Protein 8HN2 (pdb70)

Solvent-accessible surface area: 11926 Å² total

Sequence (218 aa):
KKIKIVNELAVGPASDVPNGTGKIYQFNDDKVIVVNHGGSLTAVSAICTHLGCLVHWDEAADIACPCHGAKYTQDGKIISGPQPLPLKQYKVKIEDGKIVVSIAKLAAAKKIKIVNELAVGPASDVPNGTGKIYQFNDDKVIVVNHGGSLTAVSAICTHLGCLVHWDEAADIACPCHGAKYTQDGKIISGPQPLPLKQYKVKIEDGKIVVSIAKLAAA

Structure (mmCIF, N/CA/C/O backbone):
data_8HN2
#
_entry.id   8HN2
#
_cell.length_a   130.640
_cell.length_b   58.695
_cell.length_c   49.680
_cell.angle_alpha   90.00
_cell.angle_beta   112.04
_cell.angle_gamma   90.00
#
_symmetry.space_group_name_H-M   'C 1 2 1'
#
loop_
_entity.id
_entity.type
_entity.pdbx_description
1 polymer 'Cytochrome b6-f complex iron-sulfur subunit'
2 non-polymer 'FE2/S2 (INORGANIC) CLUSTER'
3 water water
#
loop_
_atom_site.group_PDB
_atom_site.id
_atom_site.type_symbol
_atom_site.label_atom_id
_atom_site.label_alt_id
_atom_site.label_comp_id
_atom_site.label_asym_id
_atom_site.label_entity_id
_atom_site.label_seq_id
_atom_site.pdbx_PDB_ins_code
_atom_site.Cartn_x
_atom_site.Cartn_y
_atom_site.Cartn_z
_atom_site.occupancy
_atom_site.B_iso_or_equiv
_atom_site.auth_seq_id
_atom_site.auth_comp_id
_atom_site.auth_asym_id
_atom_site.auth_atom_id
_atom_site.pdbx_PDB_model_num
ATOM 1 N N . LYS A 1 1 ? 45.005 1.236 39.706 1.00 69.03 77 LYS A N 1
ATOM 2 C CA . LYS A 1 1 ? 45.706 1.660 38.503 1.00 60.75 77 LYS A CA 1
ATOM 3 C C . LYS A 1 1 ? 45.311 3.073 38.080 1.00 61.85 77 LYS A C 1
ATOM 4 O O . LYS A 1 1 ? 45.710 3.544 37.017 1.00 66.30 77 LYS A O 1
ATOM 10 N N . LYS A 1 2 ? 44.518 3.747 38.912 1.00 62.80 78 LYS A N 1
ATOM 11 C CA . LYS A 1 2 ? 44.323 5.185 38.788 1.00 64.11 78 LYS A CA 1
ATOM 12 C C . LYS A 1 2 ? 44.137 5.818 40.156 1.00 63.01 78 LYS A C 1
ATOM 13 O O . LYS A 1 2 ? 43.546 5.223 41.064 1.00 64.60 78 LYS A O 1
ATOM 19 N N . ILE A 1 3 ? 44.667 7.027 40.279 1.00 67.52 79 ILE A N 1
ATOM 20 C CA . ILE A 1 3 ? 44.443 7.920 41.405 1.00 67.08 79 ILE A CA 1
ATOM 21 C C . ILE A 1 3 ? 43.537 9.041 40.964 1.00 64.44 79 ILE A C 1
ATOM 22 O O . ILE A 1 3 ? 43.745 9.649 39.908 1.00 62.53 79 ILE A O 1
ATOM 27 N N . LYS A 1 4 ? 42.542 9.330 41.772 1.00 67.19 80 LYS A N 1
ATOM 28 C CA . LYS A 1 4 ? 41.823 10.554 41.512 1.00 69.22 80 LYS A CA 1
ATOM 29 C C . LYS A 1 4 ? 41.484 11.169 42.849 1.00 64.36 80 LYS A C 1
ATOM 30 O O . LYS A 1 4 ? 41.312 10.477 43.858 1.00 66.65 80 LYS A O 1
ATOM 36 N N . ILE A 1 5 ? 41.470 12.491 42.839 1.00 67.17 81 ILE A N 1
ATOM 37 C CA . ILE A 1 5 ? 41.194 13.326 43.994 1.00 68.86 81 ILE A CA 1
ATOM 38 C C . ILE A 1 5 ? 39.865 14.021 43.742 1.00 66.25 81 ILE A C 1
ATOM 39 O O . ILE A 1 5 ? 39.701 14.692 42.714 1.00 70.17 81 ILE A O 1
ATOM 44 N N . VAL A 1 6 ? 38.921 13.872 44.671 1.00 67.65 82 VAL A N 1
ATOM 45 C CA . VAL A 1 6 ? 37.573 14.403 44.510 1.00 63.48 82 VAL A CA 1
ATOM 46 C C . VAL A 1 6 ? 37.363 15.469 45.576 1.00 60.58 82 VAL A C 1
ATOM 47 O O . VAL A 1 6 ? 37.633 15.230 46.757 1.00 67.79 82 VAL A O 1
ATOM 51 N N . ASN A 1 7 ? 36.965 16.665 45.154 1.00 58.44 83 ASN A N 1
ATOM 52 C CA . ASN A 1 7 ? 36.368 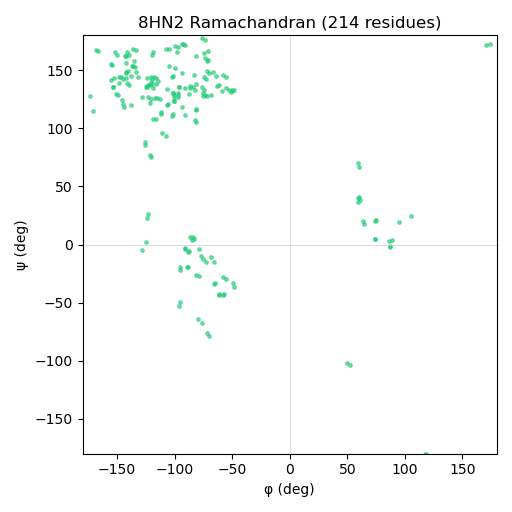17.634 46.062 1.00 62.21 83 ASN A CA 1
ATOM 53 C C . ASN A 1 7 ? 34.870 17.379 46.162 1.00 63.17 83 ASN A C 1
ATOM 54 O O . ASN A 1 7 ? 34.204 17.162 45.149 1.00 58.76 83 ASN A O 1
ATOM 59 N N . GLU A 1 8 ? 34.336 17.434 47.380 1.00 64.22 84 GLU A N 1
ATOM 60 C CA . GLU A 1 8 ? 32.928 17.132 47.612 1.00 62.88 84 GLU A CA 1
ATOM 61 C C . GLU A 1 8 ? 32.371 18.118 48.627 1.00 63.41 84 GLU A C 1
ATOM 62 O O . GLU A 1 8 ? 33.027 18.402 49.627 1.00 62.92 84 GLU A O 1
ATOM 68 N N . LEU A 1 9 ? 31.157 18.626 48.381 1.00 60.77 85 LEU A N 1
ATOM 69 C CA . LEU A 1 9 ? 30.550 19.628 49.254 1.00 55.48 85 LEU A CA 1
ATOM 70 C C . LEU A 1 9 ? 29.035 19.509 49.227 1.00 58.56 85 LEU A C 1
ATOM 71 O O . LEU A 1 9 ? 28.426 19.473 48.149 1.00 54.12 85 LEU A O 1
ATOM 76 N N . ALA A 1 10 ? 28.436 19.441 50.415 1.00 56.79 86 ALA A N 1
ATOM 77 C CA . ALA A 1 10 ? 26.994 19.598 50.564 1.00 54.10 86 ALA A CA 1
ATOM 78 C C . ALA A 1 10 ? 26.696 21.089 50.588 1.00 53.27 86 ALA A C 1
ATOM 79 O O . ALA A 1 10 ? 27.024 21.780 51.557 1.00 57.87 86 ALA A O 1
ATOM 81 N N . VAL A 1 11 ? 26.126 21.613 49.510 1.00 55.58 87 VAL A N 1
ATOM 82 C CA . VAL A 1 11 ? 26.040 23.064 49.401 1.00 52.64 87 VAL A CA 1
ATOM 83 C C . VAL A 1 11 ? 24.769 23.646 50.022 1.00 51.05 87 VAL A C 1
ATOM 84 O O . VAL A 1 11 ? 24.735 24.849 50.302 1.00 47.17 87 VAL A O 1
ATOM 88 N N . GLY A 1 12 ? 23.720 22.836 50.226 1.00 49.31 88 GLY A N 1
ATOM 89 C CA . GLY A 1 12 ? 22.462 23.327 50.751 1.00 50.75 88 GLY A CA 1
ATOM 90 C C . GLY A 1 12 ? 21.348 22.288 50.679 1.00 50.81 88 GLY A C 1
ATOM 91 O O . GLY A 1 12 ? 21.487 21.249 50.034 1.00 47.07 88 GLY A O 1
ATOM 92 N N . PRO A 1 13 ? 20.195 22.574 51.280 1.00 50.91 89 PRO A N 1
ATOM 93 C CA . PRO A 1 13 ? 19.086 21.607 51.212 1.00 49.30 89 PRO A CA 1
ATOM 94 C C . PRO A 1 13 ? 18.589 21.396 49.780 1.00 47.78 89 PRO A C 1
ATOM 95 O O . PRO A 1 13 ? 18.558 22.320 48.965 1.00 45.23 89 PRO A O 1
ATOM 99 N N . ALA A 1 14 ? 18.190 20.154 49.490 1.00 42.41 90 ALA A N 1
ATOM 100 C CA . ALA A 1 14 ? 17.614 19.813 48.192 1.00 45.07 90 ALA A CA 1
ATOM 101 C C . ALA A 1 14 ? 16.419 20.694 47.851 1.00 49.58 90 ALA A C 1
ATOM 102 O O . ALA A 1 14 ? 16.161 20.963 46.669 1.00 42.62 90 ALA A O 1
ATOM 104 N N . SER A 1 15 ? 15.697 21.161 48.872 1.00 48.37 91 SER A N 1
ATOM 105 C CA . SER A 1 15 ? 14.564 22.062 48.730 1.00 48.75 91 SER A CA 1
ATOM 106 C C . SER A 1 15 ? 14.969 23.451 48.249 1.00 50.36 91 SER A C 1
ATOM 107 O O . SER A 1 15 ? 14.080 24.264 47.960 1.00 48.57 91 SER A O 1
ATOM 110 N N . ASP A 1 16 ? 16.268 23.765 48.229 1.00 45.46 92 ASP A N 1
ATOM 111 C CA . ASP A 1 16 ? 16.739 25.035 47.665 1.00 45.95 92 ASP A CA 1
ATOM 112 C C . ASP A 1 16 ? 16.497 25.125 46.156 1.00 44.82 92 ASP A C 1
ATOM 113 O O . ASP A 1 16 ? 16.311 26.215 45.617 1.00 47.17 92 ASP A O 1
ATOM 118 N N . VAL A 1 17 ? 16.593 24.013 45.441 1.00 42.59 93 VAL A N 1
ATOM 119 C CA . VAL A 1 17 ? 16.519 24.045 43.988 1.00 39.72 93 VAL A CA 1
ATOM 120 C C . VAL A 1 17 ? 15.353 23.166 43.545 1.00 43.31 93 VAL A C 1
ATOM 121 O O . VAL A 1 17 ? 15.558 22.009 43.142 1.00 35.85 93 VAL A O 1
ATOM 125 N N . PRO A 1 18 ? 14.123 23.644 43.664 1.00 35.59 94 PRO A N 1
ATOM 126 C CA . PRO A 1 18 ? 12.967 22.885 43.185 1.00 39.70 94 PRO A CA 1
ATOM 127 C C . PRO A 1 18 ? 12.893 22.991 41.663 1.00 38.96 94 PRO A C 1
ATOM 128 O O . PRO A 1 18 ? 13.693 23.677 41.025 1.00 37.93 94 PRO A O 1
ATOM 132 N N . ASN A 1 19 ? 11.914 22.298 41.088 1.00 36.64 95 ASN A N 1
ATOM 133 C CA . ASN A 1 19 ? 11.834 22.176 39.637 1.00 40.78 95 ASN A CA 1
ATOM 134 C C . ASN A 1 19 ? 11.754 23.541 38.967 1.00 37.90 95 ASN A C 1
ATOM 135 O O . ASN A 1 19 ? 11.180 24.491 39.502 1.00 37.21 95 ASN A O 1
ATOM 140 N N . GLY A 1 20 ? 12.361 23.639 37.786 1.00 46.07 96 GLY A N 1
ATOM 141 C CA . GLY A 1 20 ? 12.338 24.878 37.034 1.00 38.91 96 GLY A CA 1
ATOM 142 C C . GLY A 1 20 ? 13.232 25.964 37.574 1.00 43.63 96 GLY A C 1
ATOM 143 O O . GLY A 1 20 ? 13.030 27.137 37.249 1.00 51.45 96 GLY A O 1
ATOM 144 N N . THR A 1 21 ? 14.233 25.634 38.384 1.00 39.93 97 THR A N 1
ATOM 145 C CA . THR A 1 21 ? 15.006 26.726 38.956 1.00 40.53 97 THR A CA 1
ATOM 146 C C . THR A 1 21 ? 16.481 26.380 38.976 1.00 38.84 97 THR A C 1
ATOM 147 O O . THR A 1 21 ? 16.884 25.218 38.914 1.00 39.61 97 THR A O 1
ATOM 151 N N . GLY A 1 22 ? 17.286 27.411 39.138 1.00 40.63 98 GLY A N 1
ATOM 152 C CA . GLY A 1 22 ? 18.717 27.228 39.265 1.00 39.84 98 GLY A CA 1
ATOM 153 C C . GLY A 1 22 ? 19.220 28.187 40.310 1.00 42.34 98 GLY A C 1
ATOM 154 O O . GLY A 1 22 ? 18.630 29.241 40.531 1.00 42.81 98 GLY A O 1
ATOM 155 N N . LYS A 1 23 ? 20.282 27.774 41.005 1.00 31.77 99 LYS A N 1
ATOM 156 C CA . LYS A 1 23 ? 20.837 28.544 42.112 1.00 41.71 99 LYS A CA 1
ATOM 157 C C . LYS A 1 23 ? 22.355 28.445 42.113 1.00 37.25 99 LYS A C 1
ATOM 158 O O . LYS A 1 23 ? 22.910 27.373 41.854 1.00 34.89 99 LYS A O 1
ATOM 164 N N . ILE A 1 24 ? 23.013 29.545 42.459 1.00 43.46 100 ILE A N 1
ATOM 165 C CA . ILE A 1 24 ? 24.473 29.652 42.472 1.00 39.20 100 ILE A CA 1
ATOM 166 C C . ILE A 1 24 ? 24.993 29.399 43.875 1.00 39.66 100 ILE A C 1
ATOM 167 O O . ILE A 1 24 ? 24.425 29.889 44.862 1.00 39.33 100 ILE A O 1
ATOM 172 N N . TYR A 1 25 ? 26.060 28.600 43.966 1.00 43.52 101 TYR A N 1
ATOM 173 C CA . TYR A 1 25 ? 26.741 28.256 45.215 1.00 40.64 101 TYR A CA 1
ATOM 174 C C . TYR A 1 25 ? 28.243 28.399 45.051 1.00 47.72 101 TYR A C 1
ATOM 175 O O . TYR A 1 25 ? 28.790 28.152 43.967 1.00 45.40 101 TYR A O 1
ATOM 184 N N . GLN A 1 26 ? 28.911 28.763 46.145 1.00 46.71 102 GLN A N 1
ATOM 185 C CA . GLN A 1 26 ? 30.372 28.769 46.196 1.00 55.43 102 GLN A CA 1
ATOM 186 C C . GLN A 1 26 ? 30.905 27.349 46.311 1.00 50.70 102 GLN A C 1
ATOM 187 O O . GLN A 1 26 ? 30.438 26.580 47.153 1.00 46.66 102 GLN A O 1
ATOM 193 N N . PHE A 1 27 ? 31.870 26.989 45.458 1.00 55.89 103 PHE A N 1
ATOM 194 C CA . PHE A 1 27 ? 32.544 25.680 45.516 1.00 60.78 103 PHE A CA 1
ATOM 195 C C . PHE A 1 27 ? 34.046 25.941 45.591 1.00 66.97 103 PHE A C 1
ATOM 196 O O . PHE A 1 27 ? 34.723 25.985 44.554 1.00 65.07 103 PHE A O 1
ATOM 204 N N . ASN A 1 28 ? 34.549 26.105 46.820 1.00 67.37 104 ASN A N 1
ATOM 205 C CA . ASN A 1 28 ? 35.911 26.559 47.069 1.00 69.60 104 ASN A CA 1
ATOM 206 C C . ASN A 1 28 ? 36.157 27.843 46.299 1.00 69.39 104 ASN A C 1
ATOM 207 O O . ASN A 1 28 ? 35.654 28.903 46.679 1.00 70.98 104 ASN A O 1
ATOM 212 N N . ASP A 1 29 ? 36.890 27.735 45.188 1.00 75.18 105 ASP A N 1
ATOM 213 C CA . ASP A 1 29 ? 37.296 28.880 44.380 1.00 73.85 105 ASP A CA 1
ATOM 214 C C . ASP A 1 29 ? 36.368 29.149 43.201 1.00 73.34 105 ASP A C 1
ATOM 215 O O . ASP A 1 29 ? 36.380 30.265 42.663 1.00 72.34 105 ASP A O 1
ATOM 220 N N . ASP A 1 30 ? 35.578 28.168 42.783 1.00 61.16 106 ASP A N 1
ATOM 221 C CA . ASP A 1 30 ? 34.653 28.386 41.687 1.00 61.39 106 ASP A CA 1
ATOM 222 C C . ASP A 1 30 ? 33.295 28.812 42.235 1.00 61.38 106 ASP A C 1
ATOM 223 O O . ASP A 1 30 ? 33.034 28.794 43.445 1.00 61.00 106 ASP A O 1
ATOM 228 N N . LYS A 1 31 ? 32.415 29.186 41.327 1.00 57.89 107 LYS A N 1
ATOM 229 C CA . LYS A 1 31 ? 30.996 29.240 41.629 1.00 52.90 107 LYS A CA 1
ATOM 230 C C . LYS A 1 31 ? 30.281 28.267 40.698 1.00 53.13 107 LYS A C 1
ATOM 231 O O . LYS A 1 31 ? 30.557 28.228 39.493 1.00 50.13 107 LYS A O 1
ATOM 237 N N . VAL A 1 32 ? 29.364 27.483 41.260 1.00 43.89 108 VAL A N 1
ATOM 238 C CA . VAL A 1 32 ? 28.640 26.468 40.514 1.00 44.32 108 VAL A CA 1
ATOM 239 C C . VAL A 1 32 ? 27.184 26.886 40.487 1.00 45.96 108 VAL A C 1
ATOM 240 O O . VAL A 1 32 ? 26.660 27.391 41.482 1.00 45.80 108 VAL A O 1
ATOM 244 N N . ILE A 1 33 ? 26.529 26.688 39.353 1.00 41.14 109 ILE A N 1
ATOM 245 C CA . ILE A 1 33 ? 25.086 26.834 39.263 1.00 36.09 109 ILE A CA 1
ATOM 246 C C . ILE A 1 33 ? 24.490 25.429 39.170 1.00 37.06 109 ILE A C 1
ATOM 247 O O . ILE A 1 33 ? 24.860 24.630 38.294 1.00 36.98 109 ILE A O 1
ATOM 252 N N . VAL A 1 34 ? 23.622 25.107 40.134 1.00 35.17 110 VAL A N 1
ATOM 253 C CA . VAL A 1 34 ? 22.877 23.858 40.183 1.00 33.12 110 VAL A CA 1
ATOM 254 C C . VAL A 1 34 ? 21.498 24.122 39.588 1.00 36.57 110 VAL A C 1
ATOM 255 O O . VAL A 1 34 ? 20.818 25.060 40.007 1.00 40.30 110 VAL A O 1
ATOM 259 N N . VAL A 1 35 ? 21.070 23.300 38.626 1.00 38.17 111 VAL A N 1
ATOM 260 C CA . VAL A 1 35 ? 19.789 23.496 37.949 1.00 36.27 111 VAL A CA 1
ATOM 261 C C . VAL A 1 35 ? 18.929 22.249 38.083 1.00 37.99 111 VAL A C 1
ATOM 262 O O . VAL A 1 35 ? 19.418 21.118 37.961 1.00 41.67 111 VAL A O 1
ATOM 266 N N . ASN A 1 36 ? 17.642 22.464 38.351 1.00 33.01 112 ASN A N 1
ATOM 267 C CA . ASN A 1 36 ? 16.653 21.396 38.455 1.00 38.26 112 ASN A CA 1
ATOM 268 C C . ASN A 1 36 ? 15.626 21.673 37.358 1.00 36.35 112 ASN A C 1
ATOM 269 O O . ASN A 1 36 ? 14.890 22.686 37.408 1.00 42.06 112 ASN A O 1
ATOM 274 N N . HIS A 1 37 ? 15.664 20.845 36.316 1.00 38.30 113 HIS A N 1
ATOM 275 C CA . HIS A 1 37 ? 14.787 21.049 35.170 1.00 48.13 113 HIS A CA 1
ATOM 276 C C . HIS A 1 37 ? 14.516 19.731 34.454 1.00 44.86 113 HIS A C 1
ATOM 277 O O . HIS A 1 37 ? 15.423 18.933 34.232 1.00 44.62 113 HIS A O 1
ATOM 284 N N . GLY A 1 38 ? 13.259 19.511 34.097 1.00 50.40 114 GLY A N 1
ATOM 285 C CA . GLY A 1 38 ? 12.923 18.328 33.320 1.00 54.36 114 GLY A CA 1
ATOM 286 C C . GLY A 1 38 ? 13.296 17.034 34.010 1.00 53.85 114 GLY A C 1
ATOM 287 O O . GLY A 1 38 ? 13.711 16.075 33.350 1.00 53.16 114 GLY A O 1
ATOM 288 N N . GLY A 1 39 ? 13.148 16.980 35.328 1.00 47.82 115 GLY A N 1
ATOM 289 C CA . GLY A 1 39 ? 13.561 15.797 36.051 1.00 45.49 115 GLY A CA 1
ATOM 290 C C . GLY A 1 39 ? 15.055 15.622 36.213 1.00 53.40 115 GLY A C 1
ATOM 291 O O . GLY A 1 39 ? 15.483 14.603 36.749 1.00 52.58 115 GLY A O 1
ATOM 292 N N . SER A 1 40 ? 15.874 16.581 35.783 1.00 48.85 116 SER A N 1
ATOM 293 C CA . SER A 1 40 ? 17.323 16.419 35.786 1.00 51.55 116 SER A CA 1
ATOM 294 C C . SER A 1 40 ? 17.968 17.505 36.653 1.00 49.20 116 SER A C 1
ATOM 295 O O . SER A 1 40 ? 17.714 18.702 36.457 1.00 44.82 116 SER A O 1
ATOM 298 N N . LEU A 1 41 ? 18.769 17.073 37.632 1.00 44.71 117 LEU A N 1
ATOM 299 C CA . LEU A 1 41 ? 19.546 17.952 38.502 1.00 50.89 117 LEU A CA 1
ATOM 300 C C . LEU A 1 41 ? 20.992 17.928 38.028 1.00 44.04 117 LEU A C 1
ATOM 301 O O . LEU A 1 41 ? 21.680 16.920 38.172 1.00 50.38 117 LEU A O 1
ATOM 306 N N . THR A 1 42 ? 21.452 19.040 37.472 1.00 44.85 118 THR A N 1
ATOM 307 C CA . THR A 1 42 ? 22.807 19.175 36.950 1.00 44.12 118 THR A CA 1
ATOM 308 C C . THR A 1 42 ? 23.547 20.272 37.703 1.00 43.07 118 THR A C 1
ATOM 309 O O . THR A 1 42 ? 22.931 21.089 38.403 1.00 41.96 118 THR A O 1
ATOM 313 N N . ALA A 1 43 ? 24.877 20.293 37.536 1.00 39.30 119 ALA A N 1
ATOM 314 C CA . ALA A 1 43 ? 25.732 21.304 38.170 1.00 36.46 119 ALA A CA 1
ATOM 315 C C . ALA A 1 43 ? 26.890 21.661 37.251 1.00 39.34 119 ALA A C 1
ATOM 316 O O . ALA A 1 43 ? 27.679 20.784 36.895 1.00 37.94 119 ALA A O 1
ATOM 318 N N . VAL A 1 44 ? 27.014 22.941 36.878 1.00 36.76 120 VAL A N 1
ATOM 319 C CA . VAL A 1 44 ? 28.150 23.385 36.067 1.00 38.08 120 VAL A CA 1
ATOM 320 C C . VAL A 1 44 ? 28.729 24.661 36.667 1.00 44.51 120 VAL A C 1
ATOM 321 O O . VAL A 1 44 ? 28.126 25.302 37.524 1.00 44.92 120 VAL A O 1
ATOM 325 N N . SER A 1 45 ? 29.919 25.037 36.207 1.00 45.61 121 SER A N 1
ATOM 326 C CA . SER A 1 45 ? 30.494 26.299 36.656 1.00 42.04 121 SER A CA 1
ATOM 327 C C . SER A 1 45 ? 29.606 27.454 36.205 1.00 45.13 121 SER A C 1
ATOM 328 O O . SER A 1 45 ? 29.157 27.483 35.058 1.00 41.78 121 SER A O 1
ATOM 331 N N . ALA A 1 46 ? 29.360 28.416 37.103 1.00 44.93 122 ALA A N 1
ATOM 332 C CA . ALA A 1 46 ? 28.508 29.568 36.801 1.00 50.00 122 ALA A CA 1
ATOM 333 C C . ALA A 1 46 ? 29.279 30.727 36.191 1.00 50.81 122 ALA A C 1
ATOM 334 O O . ALA A 1 46 ? 28.664 31.729 35.791 1.00 50.99 122 ALA A O 1
ATOM 336 N N . ILE A 1 47 ? 30.601 30.631 36.124 1.00 51.01 123 ILE A N 1
ATOM 337 C CA . ILE A 1 47 ? 31.423 31.699 35.578 1.00 47.94 123 ILE A CA 1
ATOM 338 C C . ILE A 1 47 ? 31.680 31.459 34.094 1.00 51.74 123 ILE A C 1
ATOM 339 O O . ILE A 1 47 ? 32.300 30.458 33.691 1.00 53.54 123 ILE A O 1
ATOM 344 N N . CYS A 1 48 ? 31.211 32.394 33.282 1.00 54.91 124 CYS A N 1
ATOM 345 C CA . CYS A 1 48 ? 31.460 32.371 31.853 1.00 61.73 124 CYS A CA 1
ATOM 346 C C . CYS A 1 48 ? 32.943 32.182 31.522 1.00 69.25 124 CYS A C 1
ATOM 347 O O . CYS A 1 48 ? 33.814 32.858 32.085 1.00 66.73 124 CYS A O 1
ATOM 350 N N . THR A 1 49 ? 33.232 31.269 30.587 1.00 65.02 125 THR A N 1
ATOM 351 C CA . THR A 1 49 ? 34.620 31.044 30.186 1.00 72.84 125 THR A CA 1
ATOM 352 C C . THR A 1 49 ? 35.146 32.103 29.217 1.00 76.47 125 THR A C 1
ATOM 353 O O . THR A 1 49 ? 36.337 32.064 28.877 1.00 81.58 125 THR A O 1
ATOM 357 N N . HIS A 1 50 ? 34.281 33.021 28.802 1.00 73.84 126 HIS A N 1
ATOM 358 C CA . HIS A 1 50 ? 34.731 34.145 27.946 1.00 73.09 126 HIS A CA 1
ATOM 359 C C . HIS A 1 50 ? 35.564 35.094 28.804 1.00 77.31 126 HIS A C 1
ATOM 360 O O . HIS A 1 50 ? 36.799 35.053 28.718 1.00 80.93 126 HIS A O 1
ATOM 367 N N . LEU A 1 51 ? 34.902 35.893 29.642 1.00 79.73 127 LEU A N 1
ATOM 368 C CA . LEU A 1 51 ? 35.612 36.868 30.464 1.00 76.19 127 LEU A CA 1
ATOM 369 C C . LEU A 1 51 ? 35.290 36.812 31.961 1.00 73.49 127 LEU A C 1
ATOM 370 O O . LEU A 1 51 ? 35.957 37.512 32.733 1.00 76.85 127 LEU A O 1
ATOM 375 N N . GLY A 1 52 ? 34.343 35.981 32.404 1.00 67.37 128 GLY A N 1
ATOM 376 C CA . GLY A 1 52 ? 34.187 35.705 33.827 1.00 60.35 128 GLY A CA 1
ATOM 377 C C . GLY A 1 52 ? 33.039 36.301 34.640 1.00 70.15 128 GLY A C 1
ATOM 378 O O . GLY A 1 52 ? 33.185 36.464 35.856 1.00 71.84 128 GLY A O 1
ATOM 379 N N . CYS A 1 53 ? 31.914 36.656 34.011 1.00 71.98 129 CYS A N 1
ATOM 380 C CA . CYS A 1 53 ? 30.681 37.031 34.710 1.00 58.89 129 CYS A CA 1
ATOM 381 C C . CYS A 1 53 ? 29.865 35.801 35.157 1.00 58.69 129 CYS A C 1
ATOM 382 O O . CYS A 1 53 ? 30.058 34.680 34.679 1.00 54.57 129 CYS A O 1
ATOM 385 N N . LEU A 1 54 ? 28.951 36.033 36.106 1.00 52.86 130 LEU A N 1
ATOM 386 C CA . LEU A 1 54 ? 28.012 35.020 36.601 1.00 57.91 130 LEU A CA 1
ATOM 387 C C . LEU A 1 54 ? 26.779 34.831 35.715 1.00 56.04 130 LEU A C 1
ATOM 388 O O . LEU A 1 54 ? 26.208 35.799 35.213 1.00 51.76 130 LEU A O 1
ATOM 393 N N . VAL A 1 55 ? 26.385 33.572 35.520 1.00 49.76 131 VAL A N 1
ATOM 394 C CA . VAL A 1 55 ? 25.234 33.213 34.687 1.00 50.09 131 VAL A CA 1
ATOM 395 C C . VAL A 1 55 ? 24.029 32.936 35.573 1.00 46.09 131 VAL A C 1
ATOM 396 O O . VAL A 1 55 ? 24.138 32.799 36.785 1.00 49.78 131 VAL A O 1
ATOM 400 N N . HIS A 1 56 ? 22.863 32.791 34.953 1.00 41.84 132 HIS A N 1
ATOM 401 C CA . HIS A 1 56 ? 21.646 32.458 35.676 1.00 48.58 132 HIS A CA 1
ATOM 402 C C . HIS A 1 56 ? 20.815 31.508 34.826 1.00 46.53 132 HIS A C 1
ATOM 403 O O . HIS A 1 56 ? 21.035 31.370 33.616 1.00 41.92 132 HIS A O 1
ATOM 410 N N . TRP A 1 57 ? 19.876 30.822 35.460 1.00 41.51 133 TRP A N 1
ATOM 411 C CA . TRP A 1 57 ? 19.030 29.882 34.725 1.00 44.09 133 TRP A CA 1
ATOM 412 C C . TRP A 1 57 ? 17.815 30.600 34.150 1.00 46.88 133 TRP A C 1
ATOM 413 O O . TRP A 1 57 ? 17.077 31.266 34.885 1.00 44.16 133 TRP A O 1
ATOM 424 N N . ASP A 1 58 ? 17.561 30.416 32.855 1.00 44.11 134 ASP A N 1
ATOM 425 C CA . ASP A 1 58 ? 16.353 30.987 32.234 1.00 45.89 134 ASP A CA 1
ATOM 426 C C . ASP A 1 58 ? 15.375 29.845 31.956 1.00 47.07 134 ASP A C 1
ATOM 427 O O . ASP A 1 58 ? 15.408 29.220 30.896 1.00 50.01 134 ASP A O 1
ATOM 432 N N . GLU A 1 59 ? 14.473 29.609 32.904 1.00 44.22 135 GLU A N 1
ATOM 433 C CA . GLU A 1 59 ? 13.570 28.471 32.807 1.00 47.75 135 GLU A CA 1
ATOM 434 C C . GLU A 1 59 ? 12.673 28.560 31.568 1.00 51.84 135 GLU A C 1
ATOM 435 O O . GLU A 1 59 ? 12.482 27.562 30.861 1.00 51.63 135 GLU A O 1
ATOM 441 N N . ALA A 1 60 ? 12.136 29.753 31.277 1.00 57.56 136 ALA A N 1
ATOM 442 C CA . ALA A 1 60 ? 11.221 29.919 30.141 1.00 58.45 136 ALA A CA 1
ATOM 443 C C . ALA A 1 60 ? 11.865 29.492 28.828 1.00 59.80 136 ALA A C 1
ATOM 444 O O . ALA A 1 60 ? 11.230 28.824 27.999 1.00 59.75 136 ALA A O 1
ATOM 446 N N . ALA A 1 61 ? 13.118 29.883 28.615 1.00 52.20 137 ALA A N 1
ATOM 447 C CA . ALA A 1 61 ? 13.836 29.571 27.388 1.00 54.93 137 ALA A CA 1
ATOM 448 C C . ALA A 1 61 ? 14.610 28.263 27.475 1.00 56.53 137 ALA A C 1
ATOM 449 O O . ALA A 1 61 ? 15.217 27.858 26.483 1.00 57.19 137 ALA A O 1
ATOM 451 N N . ASP A 1 62 ? 14.604 27.607 28.639 1.00 52.38 138 ASP A N 1
ATOM 452 C CA . ASP A 1 62 ? 15.304 26.340 28.869 1.00 49.90 138 ASP A CA 1
ATOM 453 C C . ASP A 1 62 ? 16.807 26.472 28.618 1.00 44.68 138 ASP A C 1
ATOM 454 O O . ASP A 1 62 ? 17.424 25.606 27.998 1.00 43.29 138 ASP A O 1
ATOM 467 N N . ILE A 1 64 ? 20.770 28.320 30.222 1.00 33.92 140 ILE A N 1
ATOM 468 C CA . ILE A 1 64 ? 21.654 29.176 31.004 1.00 33.40 140 ILE A CA 1
ATOM 469 C C . ILE A 1 64 ? 22.058 30.379 30.171 1.00 43.02 140 ILE A C 1
ATOM 470 O O . ILE A 1 64 ? 22.530 30.220 29.039 1.00 41.29 140 ILE A O 1
ATOM 475 N N . ALA A 1 65 ? 21.922 31.592 30.737 1.00 43.29 141 ALA A N 1
ATOM 476 C CA . ALA A 1 65 ? 22.237 32.816 30.004 1.00 48.60 141 ALA A CA 1
ATOM 477 C C . ALA A 1 65 ? 23.249 33.653 30.782 1.00 44.78 141 ALA A C 1
ATOM 478 O O . ALA A 1 65 ? 23.109 33.842 31.995 1.00 43.26 141 ALA A O 1
ATOM 480 N N . CYS A 1 66 ? 24.259 34.177 30.069 1.00 49.50 142 CYS A N 1
ATOM 481 C CA . CYS A 1 66 ? 25.268 35.061 30.656 1.00 53.15 142 CYS A CA 1
ATOM 482 C C . CYS A 1 66 ? 24.946 36.511 30.324 1.00 55.17 142 CYS A C 1
ATOM 483 O O . CYS A 1 66 ? 24.863 36.867 29.136 1.00 53.03 142 CYS A O 1
ATOM 486 N N . PRO A 1 67 ? 24.803 37.379 31.330 1.00 53.80 143 PRO A N 1
ATOM 487 C CA . PRO A 1 67 ? 24.320 38.748 31.092 1.00 56.46 143 PRO A CA 1
ATOM 488 C C . PRO A 1 67 ? 25.338 39.694 30.465 1.00 60.89 143 PRO A C 1
ATOM 489 O O . PRO A 1 67 ? 24.944 40.790 30.046 1.00 66.47 143 PRO A O 1
ATOM 493 N N . CYS A 1 68 ? 26.621 39.322 30.405 1.00 60.48 144 CYS A N 1
ATOM 494 C CA . CYS A 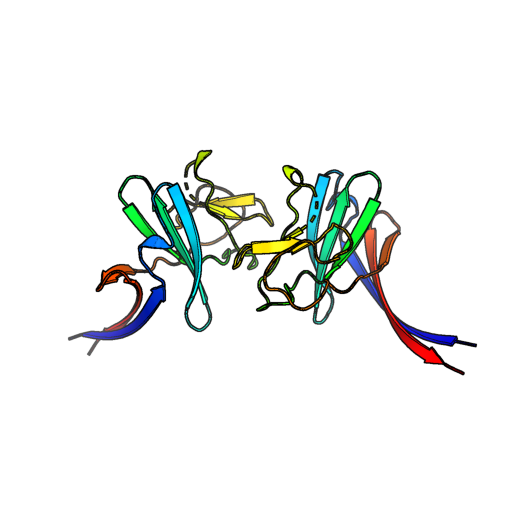1 68 ? 27.680 40.223 29.948 1.00 63.35 144 CYS A CA 1
ATOM 495 C C . CYS A 1 68 ? 27.748 40.340 28.425 1.00 67.22 144 CYS A C 1
ATOM 496 O O . CYS A 1 68 ? 27.606 41.437 27.877 1.00 65.21 144 CYS A O 1
ATOM 499 N N . HIS A 1 69 ? 28.057 39.249 27.718 1.00 65.39 145 HIS A N 1
ATOM 500 C CA . HIS A 1 69 ? 28.170 39.342 26.264 1.00 64.05 145 HIS A CA 1
ATOM 501 C C . HIS A 1 69 ? 27.250 38.362 25.548 1.00 61.06 145 HIS A C 1
ATOM 502 O O . HIS A 1 69 ? 27.502 38.015 24.395 1.00 62.67 145 HIS A O 1
ATOM 509 N N . GLY A 1 70 ? 26.177 37.917 26.197 1.00 61.79 146 GLY A N 1
ATOM 510 C CA . GLY A 1 70 ? 25.117 37.219 25.502 1.00 56.97 146 GLY A CA 1
ATOM 511 C C . GLY A 1 70 ? 25.315 35.727 25.348 1.00 59.53 146 GLY A C 1
ATOM 512 O O . GLY A 1 70 ? 24.473 35.065 24.717 1.00 55.97 146 GLY A O 1
ATOM 513 N N . ALA A 1 71 ? 26.392 35.180 25.898 1.00 51.09 147 ALA A N 1
ATOM 514 C CA . ALA A 1 71 ? 26.599 33.741 25.908 1.00 53.81 147 ALA A CA 1
ATOM 515 C C . ALA A 1 71 ? 25.346 33.014 26.380 1.00 53.43 147 ALA A C 1
ATOM 516 O O . ALA A 1 71 ? 24.706 33.417 27.361 1.00 49.55 147 ALA A O 1
ATOM 518 N N . LYS A 1 72 ? 24.974 31.978 25.629 1.00 48.36 148 LYS A N 1
ATOM 519 C CA . LYS A 1 72 ? 23.912 31.047 25.975 1.00 48.63 148 LYS A CA 1
ATOM 520 C C . LYS A 1 72 ? 24.493 29.642 26.046 1.00 51.07 14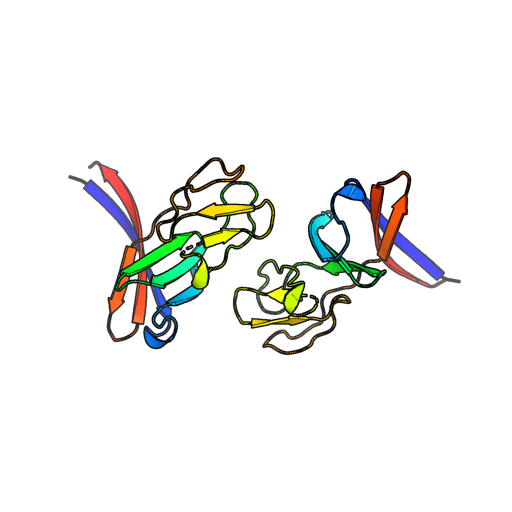8 LYS A C 1
ATOM 521 O O . LYS A 1 72 ? 25.261 29.227 25.161 1.00 44.10 148 LYS A O 1
ATOM 527 N N . TYR A 1 73 ? 24.083 28.899 27.074 1.00 47.28 149 TYR A N 1
ATOM 528 C CA . TYR A 1 73 ? 24.564 27.543 27.306 1.00 44.81 149 TYR A CA 1
ATOM 529 C C . TYR A 1 73 ? 23.410 26.622 27.657 1.00 42.33 149 TYR A C 1
ATOM 530 O O . TYR A 1 73 ? 22.356 27.058 28.124 1.00 39.50 149 TYR A O 1
ATOM 539 N N . THR A 1 74 ? 23.633 25.328 27.449 1.00 42.32 150 THR A N 1
ATOM 540 C CA . THR A 1 74 ? 22.664 24.359 27.927 1.00 44.68 150 THR A CA 1
ATOM 541 C C . THR A 1 74 ? 22.754 24.207 29.439 1.00 45.09 150 THR A C 1
ATOM 542 O O . THR A 1 74 ? 23.737 24.601 30.084 1.00 42.64 150 THR A O 1
ATOM 546 N N . GLN A 1 75 ? 21.705 23.597 29.997 1.00 40.22 151 GLN A N 1
ATOM 547 C CA . GLN A 1 75 ? 21.693 23.234 31.411 1.00 44.57 151 GLN A CA 1
ATOM 548 C C . GLN A 1 75 ? 22.973 22.499 31.806 1.00 45.71 151 GLN A C 1
ATOM 549 O O . GLN A 1 75 ? 23.462 22.657 32.929 1.00 42.72 151 GLN A O 1
ATOM 555 N N . ASP A 1 76 ? 23.538 21.711 30.884 1.00 44.49 152 ASP A N 1
ATOM 556 C CA . ASP A 1 76 ? 24.773 20.955 31.081 1.00 48.01 152 ASP A CA 1
ATOM 557 C C . ASP A 1 76 ? 26.034 21.747 30.770 1.00 45.10 152 ASP A C 1
ATOM 558 O O . ASP A 1 76 ? 27.127 21.160 30.739 1.00 41.73 152 ASP A O 1
ATOM 563 N N . GLY A 1 77 ? 25.911 23.041 30.487 1.00 42.70 153 GLY A N 1
ATOM 564 C CA . GLY A 1 77 ? 27.072 23.861 30.219 1.00 43.54 153 GLY A CA 1
ATOM 565 C C . GLY A 1 77 ? 27.556 23.878 28.778 1.00 41.50 153 GLY A C 1
ATOM 566 O O . GLY A 1 77 ? 28.513 24.602 28.478 1.00 47.87 153 GLY A O 1
ATOM 567 N N . LYS A 1 78 ? 26.938 23.123 27.874 1.00 38.39 154 LYS A N 1
ATOM 568 C CA . LYS A 1 78 ? 27.399 23.116 26.480 1.00 46.34 154 LYS A CA 1
ATOM 569 C C . LYS A 1 78 ? 27.065 24.428 25.767 1.00 38.32 154 LYS A C 1
ATOM 570 O O . LYS A 1 78 ? 26.070 25.088 26.065 1.00 43.46 154 LYS A O 1
ATOM 576 N N . ILE A 1 79 ? 27.902 24.810 24.807 1.00 47.33 155 ILE A N 1
ATOM 577 C CA . ILE A 1 79 ? 27.698 26.083 24.123 1.00 42.83 155 ILE A CA 1
ATOM 578 C C . ILE A 1 79 ? 26.486 26.018 23.196 1.00 49.08 155 ILE A C 1
ATOM 579 O O . ILE A 1 79 ? 26.365 25.116 22.350 1.00 41.71 155 ILE A O 1
ATOM 584 N N . ILE A 1 80 ? 25.582 26.985 23.347 1.00 39.60 156 ILE A N 1
ATOM 585 C CA . ILE A 1 80 ? 24.511 27.180 22.382 1.00 43.22 156 ILE A CA 1
ATOM 586 C C . ILE A 1 80 ? 24.898 28.232 21.356 1.00 57.22 156 ILE A C 1
ATOM 587 O O . ILE A 1 80 ? 24.756 28.017 20.146 1.00 54.69 156 ILE A O 1
ATOM 592 N N . SER A 1 81 ? 25.378 29.378 21.845 1.00 54.65 157 SER A N 1
ATOM 593 C CA . SER A 1 81 ? 25.740 30.528 21.024 1.00 54.66 157 SER A CA 1
ATOM 594 C C . SER A 1 81 ? 26.515 31.511 21.899 1.00 50.59 157 SER A C 1
ATOM 595 O O . SER A 1 81 ? 26.574 31.366 23.126 1.00 46.89 157 SER A O 1
ATOM 598 N N . GLY A 1 82 ? 27.147 32.488 21.240 1.00 48.07 158 GLY A N 1
ATOM 599 C CA . GLY A 1 82 ? 27.909 33.522 21.909 1.00 54.72 158 GLY A CA 1
ATOM 600 C C . GLY A 1 82 ? 29.387 33.516 21.557 1.00 57.48 158 GLY A C 1
ATOM 601 O O . GLY A 1 82 ? 29.853 32.726 20.725 1.00 55.10 158 GLY A O 1
ATOM 602 N N . PRO A 1 83 ? 30.144 34.448 22.147 1.00 60.07 159 PRO A N 1
ATOM 603 C CA . PRO A 1 83 ? 31.596 34.509 21.919 1.00 60.60 159 PRO A CA 1
ATOM 604 C C . PRO A 1 83 ? 32.431 33.602 22.811 1.00 67.62 159 PRO A C 1
ATOM 605 O O . PRO A 1 83 ? 33.666 33.670 22.746 1.00 67.57 159 PRO A O 1
ATOM 609 N N . GLN A 1 84 ? 31.822 32.773 23.654 1.00 65.39 160 GLN A N 1
ATOM 610 C CA . GLN A 1 84 ? 32.606 32.075 24.656 1.00 59.42 160 GLN A CA 1
ATOM 611 C C . GLN A 1 84 ? 33.445 30.982 23.991 1.00 65.37 160 GLN A C 1
ATOM 612 O O . GLN A 1 84 ? 32.982 30.325 23.050 1.00 57.91 160 GLN A O 1
ATOM 618 N N . PRO A 1 85 ? 34.686 30.768 24.453 1.00 66.74 161 PRO A N 1
ATOM 619 C CA . PRO A 1 85 ? 35.546 29.751 23.827 1.00 65.17 161 PRO A CA 1
ATOM 620 C C . PRO A 1 85 ? 35.235 28.326 24.256 1.00 68.00 161 PRO A C 1
ATOM 621 O O . PRO A 1 85 ? 35.487 27.377 23.502 1.00 68.40 161 PRO A O 1
ATOM 625 N N . LEU A 1 86 ? 34.695 28.165 25.463 1.00 62.77 162 LEU A N 1
ATOM 626 C CA . LEU A 1 86 ? 34.677 26.872 26.122 1.00 63.41 162 LEU A CA 1
ATOM 627 C C . LEU A 1 86 ? 33.302 26.596 26.726 1.00 60.83 162 LEU A C 1
ATOM 628 O O . LEU A 1 86 ? 32.573 27.527 27.070 1.00 60.36 162 LEU A O 1
ATOM 633 N N . PRO A 1 87 ? 32.942 25.328 26.856 1.00 62.22 163 PRO A N 1
ATOM 634 C CA . PRO A 1 87 ? 31.764 24.999 27.667 1.00 53.11 163 PRO A CA 1
ATOM 635 C C . PRO A 1 87 ? 32.089 25.197 29.139 1.00 57.09 163 PRO A C 1
ATOM 636 O O . PRO A 1 87 ? 33.254 25.202 29.551 1.00 61.15 163 PRO A O 1
ATOM 640 N N . LEU A 1 88 ? 31.036 25.384 29.937 1.00 49.17 164 LEU A N 1
ATOM 641 C CA . LEU A 1 88 ? 31.217 25.494 31.380 1.00 47.22 164 LEU A CA 1
ATOM 642 C C . LEU A 1 88 ? 31.517 24.123 31.961 1.00 46.80 164 LEU A C 1
ATOM 643 O O . LEU A 1 88 ? 30.848 23.143 31.636 1.00 52.70 164 LEU A O 1
ATOM 648 N N . LYS A 1 89 ? 32.537 24.057 32.807 1.00 53.81 165 LYS A N 1
ATOM 649 C CA . LYS A 1 89 ? 32.980 22.794 33.375 1.00 50.18 165 LYS A CA 1
ATOM 650 C C . LYS A 1 89 ? 31.829 22.084 34.082 1.00 46.08 165 LYS A C 1
ATOM 651 O O . LYS A 1 89 ? 31.043 22.711 34.803 1.00 46.67 165 LYS A O 1
ATOM 657 N N . GLN A 1 90 ? 31.707 20.780 33.833 1.00 47.12 166 GLN A N 1
ATOM 658 C CA . GLN A 1 90 ? 30.611 19.963 34.344 1.00 47.19 166 GLN A CA 1
ATOM 659 C C . GLN A 1 90 ? 31.004 19.372 35.683 1.00 49.63 166 GLN A C 1
ATOM 660 O O . GLN A 1 90 ? 32.132 18.887 35.846 1.00 53.12 166 GLN A O 1
ATOM 666 N N . TYR A 1 91 ? 30.085 19.443 36.642 1.00 41.53 167 TYR A N 1
ATOM 667 C CA . TYR A 1 91 ? 30.237 18.832 37.944 1.00 42.79 167 TYR A CA 1
ATOM 668 C C . TYR A 1 91 ? 29.330 17.617 38.049 1.00 46.37 167 TYR A C 1
ATOM 669 O O . TYR A 1 91 ? 28.423 17.410 37.241 1.00 51.35 167 TYR A O 1
ATOM 678 N N . LYS A 1 92 ? 29.556 16.832 39.084 1.00 46.68 168 LYS A N 1
ATOM 679 C CA . LYS A 1 92 ? 28.621 15.799 39.483 1.00 50.17 168 LYS A CA 1
ATOM 680 C C . LYS A 1 92 ? 27.812 16.349 40.639 1.00 50.25 168 LYS A C 1
ATOM 681 O O . LYS A 1 92 ? 28.290 17.190 41.404 1.00 50.87 168 LYS A O 1
ATOM 687 N N . VAL A 1 93 ? 26.589 15.853 40.775 1.00 46.76 169 VAL A N 1
ATOM 688 C CA . VAL A 1 93 ? 25.698 16.363 41.806 1.00 46.20 169 VAL A CA 1
ATOM 689 C C . VAL A 1 93 ? 24.688 15.290 42.154 1.00 47.08 169 VAL A C 1
ATOM 690 O O . VAL A 1 93 ? 24.191 14.568 41.289 1.00 44.63 169 VAL A O 1
ATOM 694 N N . LYS A 1 94 ? 24.373 15.207 43.433 1.00 50.96 170 LYS A N 1
ATOM 695 C CA . LYS A 1 94 ? 23.480 14.185 43.957 1.00 54.91 170 LYS A CA 1
ATOM 696 C C . LYS A 1 94 ? 22.762 14.738 45.170 1.00 51.74 170 LYS A C 1
ATOM 697 O O . LYS A 1 94 ? 23.192 15.717 45.777 1.00 52.10 170 LYS A O 1
ATOM 703 N N . ILE A 1 95 ? 21.680 14.070 45.545 1.00 55.18 171 ILE A N 1
ATOM 704 C CA . ILE A 1 95 ? 20.976 14.350 46.795 1.00 56.05 171 ILE A CA 1
ATOM 705 C C . ILE A 1 95 ? 21.389 13.279 47.781 1.00 60.88 171 ILE A C 1
ATOM 706 O O . ILE A 1 95 ? 21.424 12.090 47.440 1.00 58.34 171 ILE A O 1
ATOM 711 N N . GLU A 1 96 ? 21.792 13.716 48.965 1.00 65.06 172 GLU A N 1
ATOM 712 C CA . GLU A 1 96 ? 22.227 12.840 50.035 1.00 67.56 172 GLU A CA 1
ATOM 713 C C . GLU A 1 96 ? 21.758 13.462 51.338 1.00 68.36 172 GLU A C 1
ATOM 714 O O . GLU A 1 96 ? 22.168 14.581 51.664 1.00 67.26 172 GLU A O 1
ATOM 720 N N . ASP A 1 97 ? 20.902 12.749 52.075 1.00 71.72 173 ASP A N 1
ATOM 721 C CA . ASP A 1 97 ? 20.403 13.240 53.361 1.00 73.72 173 ASP A CA 1
ATOM 722 C C . ASP A 1 97 ? 19.653 14.554 53.185 1.00 70.22 173 ASP A C 1
ATOM 723 O O . ASP A 1 97 ? 19.787 15.476 53.992 1.00 70.38 173 ASP A O 1
ATOM 728 N N . GLY A 1 98 ? 18.863 14.638 52.114 1.00 66.20 174 GLY A N 1
ATOM 729 C CA . GLY A 1 98 ? 18.162 15.865 51.776 1.00 63.09 174 GLY A CA 1
ATOM 730 C C . GLY A 1 98 ? 19.053 17.033 51.417 1.00 59.77 174 GLY A C 1
ATOM 731 O O . GLY A 1 98 ? 18.578 18.169 51.345 1.00 51.53 174 GLY A O 1
ATOM 732 N N . LYS A 1 99 ? 20.312 16.768 51.087 1.00 55.82 175 LYS A N 1
ATOM 733 C CA . LYS A 1 99 ? 21.277 17.805 50.764 1.00 58.06 175 LYS A CA 1
ATOM 734 C C . LYS A 1 99 ? 21.854 17.673 49.358 1.00 55.96 175 LYS A C 1
ATOM 735 O O . LYS A 1 99 ? 22.061 16.566 48.848 1.00 53.35 175 LYS A O 1
ATOM 741 N N . ILE A 1 100 ? 22.095 18.819 48.733 1.00 54.29 176 ILE A N 1
ATOM 742 C CA . ILE A 1 100 ? 22.700 18.866 47.410 1.00 53.41 176 ILE A CA 1
ATOM 743 C C . ILE A 1 100 ? 24.197 18.718 47.606 1.00 50.31 176 ILE A C 1
ATOM 744 O O . ILE A 1 100 ? 24.833 19.571 48.228 1.00 53.32 176 ILE A O 1
ATOM 749 N N . VAL A 1 101 ? 24.754 17.635 47.095 1.00 52.86 177 VAL A N 1
ATOM 750 C CA . VAL A 1 101 ? 26.165 17.326 47.227 1.00 52.11 177 VAL A CA 1
ATOM 751 C C . VAL A 1 101 ? 26.766 17.451 45.833 1.00 49.61 177 VAL A C 1
ATOM 752 O O . VAL A 1 101 ? 26.443 16.659 44.937 1.00 52.22 177 VAL A O 1
ATOM 756 N N . VAL A 1 102 ? 27.620 18.459 45.651 1.00 43.27 178 VAL A N 1
ATOM 757 C CA . VAL A 1 102 ? 28.328 18.723 44.408 1.00 48.56 178 VAL A CA 1
ATOM 758 C C . VAL A 1 102 ? 29.754 18.211 44.558 1.00 50.68 178 VAL A C 1
ATOM 759 O O . VAL A 1 102 ? 30.320 18.261 45.654 1.00 48.71 178 VAL A O 1
ATOM 763 N N . SER A 1 103 ? 30.328 17.685 43.463 1.00 51.35 179 SER A N 1
ATOM 764 C CA . SER A 1 103 ? 31.697 17.159 43.467 1.00 50.17 179 SER A CA 1
ATOM 765 C C . SER A 1 103 ? 32.303 17.193 42.063 1.00 54.00 179 SER A C 1
ATOM 766 O O . SER A 1 103 ? 31.585 17.171 41.055 1.00 54.64 179 SER A O 1
ATOM 769 N N . ILE A 1 104 ? 33.646 17.235 42.020 1.00 51.66 180 ILE A N 1
ATOM 770 C CA . ILE A 1 104 ? 34.451 17.244 40.795 1.00 50.49 180 ILE A CA 1
ATOM 771 C C . ILE A 1 104 ? 35.723 16.439 41.076 1.00 57.44 180 ILE A C 1
ATOM 772 O O . ILE A 1 104 ? 36.252 16.459 42.191 1.00 58.37 180 ILE A O 1
ATOM 777 N N . ALA A 1 105 ? 36.182 15.684 40.076 1.00 58.92 181 ALA A N 1
ATOM 778 C CA . ALA A 1 105 ? 37.296 14.749 40.217 1.00 69.78 181 ALA A CA 1
ATOM 779 C C . ALA A 1 105 ? 38.396 15.043 39.204 1.00 73.69 181 ALA A C 1
ATOM 780 O O . ALA A 1 105 ? 38.120 15.485 38.074 1.00 78.49 181 ALA A O 1
ATOM 782 N N . LYS A 1 106 ? 39.661 14.860 39.637 1.00 79.93 182 LYS A N 1
ATOM 783 C CA . LYS A 1 106 ? 40.821 15.014 38.753 1.00 85.71 182 LYS A CA 1
ATOM 784 C C . LYS A 1 106 ? 41.699 13.775 38.862 1.00 79.97 182 LYS A C 1
ATOM 785 O O . LYS A 1 106 ? 42.052 13.350 39.966 1.00 81.16 182 LYS A O 1
ATOM 791 N N . LEU A 1 107 ? 41.999 13.180 37.713 1.00 84.00 183 LEU A N 1
ATOM 792 C CA . LEU A 1 107 ? 42.484 11.813 37.591 1.00 87.39 183 LEU A CA 1
ATOM 793 C C . LEU A 1 107 ? 44.009 11.803 37.452 1.00 87.22 183 LEU A C 1
ATOM 794 O O . LEU A 1 107 ? 44.618 12.819 37.108 1.00 88.06 183 LEU A O 1
ATOM 799 N N . ALA A 1 108 ? 44.613 10.616 37.636 1.00 85.89 184 ALA A N 1
ATOM 800 C CA . ALA A 1 108 ? 46.066 10.426 37.517 1.00 78.48 184 ALA A CA 1
ATOM 801 C C . ALA A 1 108 ? 46.490 8.953 37.611 1.00 79.53 184 ALA A C 1
ATOM 802 O O . ALA A 1 108 ? 46.158 8.272 38.588 1.00 76.12 184 ALA A O 1
ATOM 804 N N . ALA A 1 109 ? 47.274 8.456 36.649 1.00 81.39 185 ALA A N 1
ATOM 805 C CA . ALA A 1 109 ? 47.549 7.018 36.560 1.00 81.31 185 ALA A CA 1
ATOM 806 C C . ALA A 1 109 ? 48.686 6.556 37.482 1.00 84.01 185 ALA A C 1
ATOM 807 O O . ALA A 1 109 ? 49.667 7.272 37.711 1.00 92.04 185 ALA A O 1
ATOM 809 N N . ALA A 1 110 ? 48.549 5.325 37.996 1.00 80.08 186 ALA A N 1
ATOM 810 C CA . ALA A 1 110 ? 49.554 4.710 38.879 1.00 82.03 186 ALA A CA 1
ATOM 811 C C . ALA A 1 110 ? 50.409 3.667 38.160 1.00 80.76 186 ALA A C 1
ATOM 812 O O . ALA A 1 110 ? 50.018 2.505 38.034 1.00 80.12 186 ALA A O 1
ATOM 814 N N . LYS B 1 1 ? 39.760 75.418 48.950 1.00 69.86 77 LYS B N 1
ATOM 815 C CA . LYS B 1 1 ? 39.375 74.992 50.292 1.00 66.28 77 LYS B CA 1
ATOM 816 C C . LYS B 1 1 ? 39.008 73.511 50.354 1.00 65.44 77 LYS B C 1
ATOM 817 O O . LYS B 1 1 ? 38.590 73.010 51.397 1.00 70.29 77 LYS B O 1
ATOM 823 N N . LYS B 1 2 ? 39.165 72.809 49.236 1.00 64.80 78 LYS B N 1
ATOM 824 C CA . LYS B 1 2 ? 39.202 71.355 49.261 1.00 69.42 78 LYS B CA 1
ATOM 825 C C . LYS B 1 2 ? 40.127 70.880 48.144 1.00 72.10 78 LYS B C 1
ATOM 826 O O . LYS B 1 2 ? 40.145 71.462 47.056 1.00 65.69 78 LYS B O 1
ATOM 832 N 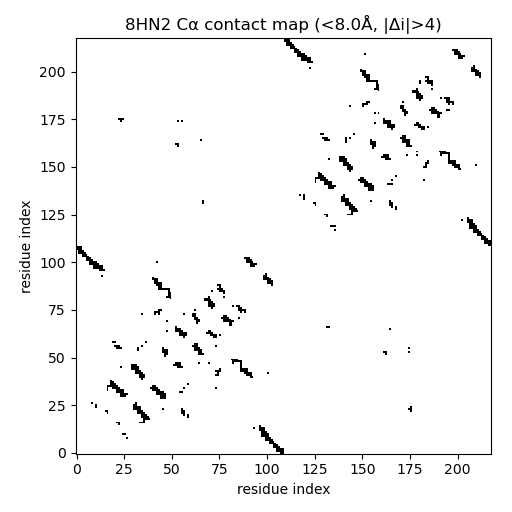N . ILE B 1 3 ? 40.940 69.863 48.446 1.00 78.33 79 ILE B N 1
ATOM 833 C CA . ILE B 1 3 ? 41.781 69.156 47.482 1.00 70.35 79 ILE B CA 1
ATOM 834 C C . ILE B 1 3 ? 41.316 67.711 47.405 1.00 68.23 79 ILE B C 1
ATOM 835 O O . ILE B 1 3 ? 41.011 67.102 48.434 1.00 77.16 79 ILE B O 1
ATOM 840 N N . LYS B 1 4 ? 41.252 67.152 46.201 1.00 65.84 80 LYS B N 1
ATOM 841 C CA . LYS B 1 4 ? 40.911 65.740 46.110 1.00 69.39 80 LYS B CA 1
ATOM 842 C C . LYS B 1 4 ? 41.699 65.031 45.016 1.00 63.72 80 LYS B C 1
ATOM 843 O O . LYS B 1 4 ? 42.166 65.632 44.046 1.00 58.41 80 LYS B O 1
ATOM 849 N N . ILE B 1 5 ? 41.818 63.720 45.197 1.00 66.02 81 ILE B N 1
ATOM 850 C CA . ILE B 1 5 ? 42.482 62.824 44.263 1.00 67.79 81 ILE B CA 1
ATOM 851 C C . ILE B 1 5 ? 41.387 62.140 43.468 1.00 63.89 81 ILE B C 1
ATOM 852 O O . ILE B 1 5 ? 40.513 61.493 44.057 1.00 67.81 81 ILE B O 1
ATOM 857 N N . VAL B 1 6 ? 41.420 62.251 42.143 1.00 59.13 82 VAL B N 1
ATOM 858 C CA . VAL B 1 6 ? 40.405 61.610 41.316 1.00 60.76 82 VAL B CA 1
ATOM 859 C C . VAL B 1 6 ? 41.097 60.578 40.433 1.00 58.50 82 VAL B C 1
ATOM 860 O O . VAL B 1 6 ? 42.093 60.893 39.766 1.00 55.57 82 VAL B O 1
ATOM 864 N N . ASN B 1 7 ? 40.616 59.332 40.493 1.00 57.48 83 ASN B N 1
ATOM 865 C CA . ASN B 1 7 ? 40.844 58.370 39.419 1.00 57.35 83 ASN B CA 1
ATOM 866 C C . ASN B 1 7 ? 39.819 58.533 38.319 1.00 56.99 83 ASN B C 1
ATOM 867 O O . ASN B 1 7 ? 38.623 58.667 38.579 1.00 53.94 83 ASN B O 1
ATOM 872 N N . GLU B 1 8 ? 40.302 58.506 37.088 1.00 57.72 84 GLU B N 1
ATOM 873 C CA . GLU B 1 8 ? 39.472 58.703 35.919 1.00 56.31 84 GLU B CA 1
ATOM 874 C C . GLU B 1 8 ? 39.956 57.761 34.830 1.00 59.52 84 GLU B C 1
ATOM 875 O O . GLU B 1 8 ? 41.162 57.565 34.660 1.00 61.13 84 GLU B O 1
ATOM 881 N N . LEU B 1 9 ? 39.006 57.155 34.122 1.00 57.85 85 LEU B N 1
ATOM 882 C CA . LEU B 1 9 ? 39.297 56.176 33.086 1.00 54.22 85 LEU B CA 1
ATOM 883 C C . LEU B 1 9 ? 38.193 56.294 32.056 1.00 50.83 85 LEU B C 1
ATOM 884 O O . LEU B 1 9 ? 37.019 56.262 32.422 1.00 51.17 85 LEU B O 1
ATOM 889 N N . ALA B 1 10 ? 38.560 56.441 30.788 1.00 56.81 86 ALA B N 1
ATOM 890 C CA . ALA B 1 10 ? 37.605 56.303 29.689 1.00 51.43 86 ALA B CA 1
ATOM 891 C C . ALA B 1 10 ? 37.454 54.815 29.433 1.00 50.76 86 ALA B C 1
ATOM 892 O O . ALA B 1 10 ? 38.368 54.185 28.897 1.00 55.87 86 ALA B O 1
ATOM 894 N N . VAL B 1 11 ? 36.326 54.233 29.842 1.00 46.82 87 VAL B N 1
ATOM 895 C CA . VAL B 1 11 ? 36.263 52.776 29.934 1.00 49.54 87 VAL B CA 1
ATOM 896 C C . VAL B 1 11 ? 35.827 52.094 28.647 1.00 51.29 87 VAL B C 1
ATOM 897 O O . VAL B 1 11 ? 36.076 50.890 28.481 1.00 51.79 87 VAL B O 1
ATOM 901 N N . GLY B 1 12 ? 35.194 52.817 27.736 1.00 54.04 88 GLY B N 1
ATOM 902 C CA . GLY B 1 12 ? 34.681 52.244 26.519 1.00 50.43 88 GLY B CA 1
ATOM 903 C C . GLY B 1 12 ? 33.887 53.293 25.789 1.00 56.14 88 GLY B C 1
ATOM 904 O O . GLY B 1 12 ? 33.717 54.405 26.289 1.00 55.75 88 GLY B O 1
ATOM 905 N N . PRO B 1 13 ? 33.460 52.996 24.560 1.00 64.19 89 PRO B N 1
ATOM 906 C CA . PRO B 1 13 ? 32.589 53.926 23.823 1.00 56.35 89 PRO B CA 1
ATOM 907 C C . PRO B 1 13 ? 31.218 54.058 24.467 1.00 56.48 89 PRO B C 1
ATOM 908 O O . PRO B 1 13 ? 30.696 53.116 25.062 1.00 60.22 89 PRO B O 1
ATOM 912 N N . ALA B 1 14 ? 30.630 55.251 24.338 1.00 53.48 90 ALA B N 1
ATOM 913 C CA . ALA B 1 14 ? 29.265 55.454 24.812 1.00 52.33 90 ALA B CA 1
ATOM 914 C C . ALA B 1 14 ? 28.285 54.494 24.156 1.00 51.23 90 ALA B C 1
ATOM 915 O O . ALA B 1 14 ? 27.254 54.151 24.748 1.00 50.69 90 ALA B O 1
ATOM 917 N N . SER B 1 15 ? 28.586 54.049 22.943 1.00 51.34 91 SER B N 1
ATOM 918 C CA . SER B 1 15 ? 27.689 53.136 22.251 1.00 52.31 91 SER B CA 1
ATOM 919 C C . SER B 1 15 ? 27.581 51.790 22.947 1.00 44.14 91 SER B C 1
ATOM 920 O O . SER B 1 15 ? 26.635 51.048 22.671 1.00 46.70 91 SER B O 1
ATOM 923 N N . ASP B 1 16 ? 28.492 51.484 23.876 1.00 47.38 92 ASP B N 1
ATOM 924 C CA . ASP B 1 16 ? 28.433 50.233 24.632 1.00 48.27 92 ASP B CA 1
ATOM 925 C C . ASP B 1 16 ? 27.196 50.143 25.526 1.00 42.98 92 ASP B C 1
ATOM 926 O O . ASP B 1 16 ? 26.718 49.039 25.803 1.00 48.90 92 ASP B O 1
ATOM 931 N N . VAL B 1 17 ? 26.728 51.265 26.063 1.00 36.06 93 VAL B N 1
ATOM 932 C CA . VAL B 1 17 ? 25.656 51.260 27.059 1.00 39.61 93 VAL B CA 1
ATOM 933 C C . VAL B 1 17 ? 24.477 52.071 26.533 1.00 40.81 93 VAL B C 1
ATOM 934 O O . VAL B 1 17 ? 24.253 53.203 26.983 1.00 33.92 93 VAL B O 1
ATOM 938 N N . PRO B 1 18 ? 23.696 51.539 25.582 1.00 37.86 94 PRO B N 1
ATOM 939 C CA . PRO B 1 18 ? 22.491 52.257 25.142 1.00 38.20 94 PRO B CA 1
ATOM 940 C C . PRO B 1 18 ? 21.390 52.195 26.184 1.00 39.89 94 PRO B C 1
ATOM 941 O O . PRO B 1 18 ? 21.517 51.498 27.203 1.00 43.73 94 PRO B O 1
ATOM 945 N N . ASN B 1 19 ? 20.291 52.886 25.902 1.00 38.66 95 ASN B N 1
ATOM 946 C CA . ASN B 1 19 ? 19.199 53.001 26.851 1.00 41.85 95 ASN B CA 1
ATOM 947 C C . ASN B 1 19 ? 18.723 51.621 27.260 1.00 37.18 95 ASN B C 1
ATOM 948 O O . ASN B 1 19 ? 18.743 50.684 26.462 1.00 38.88 95 ASN B O 1
ATOM 953 N N . GLY B 1 20 ? 18.329 51.493 28.522 1.00 39.75 96 GLY B N 1
ATOM 954 C CA . GLY B 1 20 ? 17.825 50.235 29.030 1.00 35.72 96 GLY B CA 1
ATOM 955 C C . GLY B 1 20 ? 18.866 49.176 29.279 1.00 43.23 96 GLY B C 1
ATOM 956 O O . GLY B 1 20 ? 18.526 47.999 29.299 1.00 42.91 96 GLY B O 1
ATOM 957 N N . THR B 1 21 ? 20.140 49.528 29.442 1.00 41.10 97 THR B N 1
ATOM 958 C CA . THR B 1 21 ? 21.124 48.447 29.578 1.00 40.75 97 THR B CA 1
ATOM 959 C C . THR B 1 21 ? 22.172 48.840 30.614 1.00 39.66 97 THR B C 1
ATOM 960 O O . THR B 1 21 ? 22.300 50.009 30.979 1.00 42.75 97 THR B O 1
ATOM 964 N N . GLY B 1 22 ? 22.949 47.860 31.055 1.00 37.34 98 GLY B N 1
ATOM 965 C CA . GLY B 1 22 ? 24.065 48.114 31.951 1.00 40.80 98 GLY B CA 1
ATOM 966 C C . GLY B 1 22 ? 25.246 47.222 31.616 1.00 46.06 98 GLY B C 1
ATOM 967 O O . GLY B 1 22 ? 25.080 46.079 31.192 1.00 50.93 98 GLY B O 1
ATOM 968 N N . LYS B 1 23 ? 26.453 47.736 31.861 1.00 35.81 99 LYS B N 1
ATOM 969 C CA . LYS B 1 23 ? 27.669 47.035 31.436 1.00 44.25 99 LYS B CA 1
ATOM 970 C C . LYS B 1 23 ? 28.717 47.108 32.534 1.00 38.47 99 LYS B C 1
ATOM 971 O O . LYS B 1 23 ? 28.799 48.111 33.245 1.00 38.81 99 LYS B O 1
ATOM 977 N N . ILE B 1 24 ? 29.505 46.032 32.681 1.00 44.24 100 ILE B N 1
ATOM 978 C CA . ILE B 1 24 ? 30.545 45.934 33.708 1.00 42.71 100 ILE B CA 1
ATOM 979 C C . ILE B 1 24 ? 31.890 46.329 33.124 1.00 47.51 100 ILE B C 1
ATOM 980 O O . ILE B 1 24 ? 32.267 45.871 32.040 1.00 47.26 100 ILE B O 1
ATOM 985 N N . TYR B 1 25 ? 32.644 47.131 33.873 1.00 45.49 101 TYR B N 1
ATOM 986 C CA . TYR B 1 25 ? 33.983 47.535 33.473 1.00 45.21 101 TYR B CA 1
ATOM 987 C C . TYR B 1 25 ? 34.979 47.353 34.611 1.00 47.21 101 TYR B C 1
ATOM 988 O O . TYR B 1 25 ? 34.668 47.617 35.778 1.00 48.64 101 TYR B O 1
ATOM 997 N N . GLN B 1 26 ? 36.199 46.973 34.259 1.00 46.12 102 GLN B N 1
ATOM 998 C CA . GLN B 1 26 ? 37.287 46.978 35.228 1.00 50.44 102 GLN B CA 1
ATOM 999 C C . GLN B 1 26 ? 37.696 48.425 35.487 1.00 53.26 102 GLN B C 1
ATOM 1000 O O . GLN B 1 26 ? 37.925 49.190 34.547 1.00 50.55 102 GLN B O 1
ATOM 1006 N N . PHE B 1 27 ? 37.762 48.820 36.756 1.00 51.12 103 PHE B N 1
ATOM 1007 C CA . PHE B 1 27 ? 38.167 50.177 37.128 1.00 56.31 103 PHE B CA 1
ATOM 1008 C C . PHE B 1 27 ? 39.317 50.041 38.122 1.00 58.33 103 PHE B C 1
ATOM 1009 O O . PHE B 1 27 ? 39.099 50.035 39.340 1.00 58.12 103 PHE B O 1
ATOM 1017 N N . ASN B 1 28 ? 40.532 49.911 37.584 1.00 60.07 104 ASN B N 1
ATOM 1018 C CA . ASN B 1 28 ? 41.706 49.583 38.380 1.00 62.90 104 ASN B CA 1
ATOM 1019 C C . ASN B 1 28 ? 41.405 48.377 39.261 1.00 60.42 104 ASN B C 1
ATOM 1020 O O . ASN B 1 28 ? 41.377 47.243 38.772 1.00 63.03 104 ASN B O 1
ATOM 1025 N N . ASP B 1 29 ? 41.138 48.614 40.550 1.00 63.19 105 ASP B N 1
ATOM 1026 C CA . ASP B 1 29 ? 40.956 47.534 41.515 1.00 64.79 105 ASP B CA 1
ATOM 1027 C C . ASP B 1 29 ? 39.498 47.142 41.734 1.00 66.77 105 ASP B C 1
ATOM 1028 O O . ASP B 1 29 ? 39.233 46.032 42.211 1.00 69.34 105 ASP B O 1
ATOM 1030 N N . ASP B 1 30 ? 38.557 48.026 41.425 1.00 67.06 106 ASP B N 1
ATOM 1031 C CA . ASP B 1 30 ? 37.134 47.742 41.520 1.00 58.93 106 ASP B CA 1
ATOM 1032 C C . ASP B 1 30 ? 36.618 47.258 40.165 1.00 53.49 106 ASP B C 1
ATOM 1033 O O . ASP B 1 30 ? 37.323 47.272 39.154 1.00 53.28 106 ASP B O 1
ATOM 1038 N N . LYS B 1 31 ? 35.376 46.815 40.154 1.00 53.45 107 LYS B N 1
ATOM 1039 C CA . LYS B 1 31 ? 34.593 46.685 38.930 1.00 50.22 107 LYS B CA 1
ATOM 1040 C C . LYS B 1 31 ? 33.369 47.585 39.080 1.00 45.70 107 LYS B C 1
ATOM 1041 O O . LYS B 1 31 ? 32.806 47.684 40.174 1.00 42.95 107 LYS B O 1
ATOM 1047 N N . VAL B 1 32 ? 33.011 48.309 38.013 1.00 37.86 108 VAL B N 1
ATOM 1048 C CA . VAL B 1 32 ? 31.893 49.251 38.034 1.00 44.45 108 VAL B CA 1
ATOM 1049 C C . VAL B 1 32 ? 30.816 48.782 37.057 1.00 43.42 108 VAL B C 1
ATOM 1050 O O . VAL B 1 32 ? 31.118 48.241 35.992 1.00 46.48 108 VAL B O 1
ATOM 1054 N N . ILE B 1 33 ? 29.558 48.967 37.422 1.00 39.93 109 ILE B N 1
ATOM 1055 C CA . ILE B 1 33 ? 28.452 48.770 36.497 1.00 37.14 109 ILE B CA 1
ATOM 1056 C C . ILE B 1 33 ? 27.935 50.142 36.129 1.00 37.22 109 ILE B C 1
ATOM 1057 O O . ILE B 1 33 ? 27.607 50.948 37.011 1.00 34.90 109 ILE B O 1
ATOM 1062 N N . VAL B 1 34 ? 27.985 50.437 34.825 1.00 38.12 110 VAL B N 1
ATOM 1063 C CA . VAL B 1 34 ? 27.429 51.644 34.237 1.00 39.93 110 VAL B CA 1
ATOM 1064 C C . VAL B 1 34 ? 26.056 51.286 33.689 1.00 38.22 110 VAL B C 1
ATOM 1065 O O . VAL B 1 34 ? 25.940 50.342 32.913 1.00 35.55 110 VAL B O 1
ATOM 1069 N N . VAL B 1 35 ? 25.020 52.033 34.084 1.00 35.60 111 VAL B N 1
ATOM 1070 C CA . VAL B 1 35 ? 23.646 51.753 33.674 1.00 37.60 111 VAL B CA 1
ATOM 1071 C C . VAL B 1 35 ? 23.080 52.995 33.008 1.00 41.35 111 VAL B C 1
ATOM 1072 O O . VAL B 1 35 ? 23.237 54.112 33.523 1.00 34.39 111 VAL B O 1
ATOM 1076 N N . ASN B 1 36 ? 22.399 52.790 31.872 1.00 34.44 112 ASN B N 1
ATOM 1077 C CA . ASN B 1 36 ? 21.727 53.854 31.126 1.00 40.21 112 ASN B CA 1
ATOM 1078 C C . ASN B 1 36 ? 20.244 53.521 31.164 1.00 39.52 112 ASN B C 1
ATOM 1079 O O . ASN B 1 36 ? 19.803 52.529 30.553 1.00 40.25 112 ASN B O 1
ATOM 1084 N N . HIS B 1 37 ? 19.498 54.309 31.938 1.00 46.09 113 HIS B N 1
ATOM 1085 C CA . HIS B 1 37 ? 18.075 54.058 32.106 1.00 40.83 113 HIS B CA 1
ATOM 1086 C C . HIS B 1 37 ? 17.374 55.360 32.432 1.00 45.03 113 HIS B C 1
ATOM 1087 O O . HIS B 1 37 ? 17.846 56.124 33.272 1.00 43.49 113 HIS B O 1
ATOM 1094 N N . GLY B 1 38 ? 16.238 55.600 31.781 1.00 43.71 114 GLY B N 1
ATOM 1095 C CA . GLY B 1 38 ? 15.449 56.760 32.124 1.00 37.86 114 GLY B CA 1
ATOM 1096 C C . GLY B 1 38 ? 16.153 58.087 31.933 1.00 46.99 114 GLY B C 1
ATOM 1097 O O . GLY B 1 38 ? 15.954 59.015 32.731 1.00 47.82 114 GLY B O 1
ATOM 1098 N N . GLY B 1 39 ? 16.953 58.211 30.875 1.00 38.82 115 GLY B N 1
ATOM 1099 C CA . GLY B 1 39 ? 17.701 59.434 30.649 1.00 41.94 115 GLY B CA 1
ATOM 1100 C C . GLY B 1 39 ? 18.884 59.626 31.568 1.00 52.33 115 GLY B C 1
ATOM 1101 O O . GLY B 1 39 ? 19.554 60.662 31.478 1.00 53.53 115 GLY B O 1
ATOM 1102 N N . SER B 1 40 ? 19.193 58.646 32.421 1.00 45.23 116 SER B N 1
ATOM 1103 C CA . SER B 1 40 ? 20.195 58.814 33.462 1.00 50.63 116 SER B CA 1
ATOM 1104 C C . SER B 1 40 ? 21.292 57.771 33.282 1.00 42.88 116 SER B C 1
ATOM 1105 O O . SER B 1 40 ? 21.017 56.567 33.270 1.00 44.59 116 SER B O 1
ATOM 1108 N N . LEU B 1 41 ? 22.522 58.244 33.129 1.00 43.94 117 LEU B N 1
ATOM 1109 C CA . LEU B 1 41 ? 23.709 57.403 33.043 1.00 44.92 117 LEU B CA 1
ATOM 1110 C C . LEU B 1 41 ? 24.374 57.445 34.405 1.00 42.66 117 LEU B C 1
ATOM 1111 O O . LEU B 1 41 ? 24.830 58.510 34.838 1.00 43.77 117 LEU B O 1
ATOM 1116 N N . THR B 1 42 ? 24.360 56.314 35.107 1.00 38.57 118 THR B N 1
ATOM 1117 C CA . THR B 1 42 ? 24.970 56.193 36.424 1.00 43.88 118 THR B CA 1
ATOM 1118 C C . THR B 1 42 ? 26.061 55.138 36.389 1.00 47.56 118 THR B C 1
ATOM 1119 O O . THR B 1 42 ? 26.104 54.300 35.478 1.00 43.26 118 THR B O 1
ATOM 1123 N N . ALA B 1 43 ? 26.922 55.175 37.413 1.00 39.32 119 ALA B N 1
ATOM 1124 C CA . ALA B 1 43 ? 28.000 54.193 37.574 1.00 41.93 119 ALA B CA 1
ATOM 1125 C C . ALA B 1 43 ? 28.215 53.935 39.058 1.00 43.87 119 ALA B C 1
ATOM 1126 O O . ALA B 1 43 ? 28.423 54.883 39.823 1.00 40.51 119 ALA B O 1
ATOM 1128 N N . VAL B 1 44 ? 28.138 52.665 39.470 1.00 35.38 120 VAL B N 1
ATOM 1129 C CA . VAL B 1 44 ? 28.393 52.285 40.856 1.00 36.06 120 VAL B CA 1
ATOM 1130 C C . VAL B 1 44 ? 29.256 51.029 40.889 1.00 35.90 120 VAL B C 1
ATOM 1131 O O . VAL B 1 44 ? 29.424 50.338 39.893 1.00 38.67 120 VAL B O 1
ATOM 1135 N N . SER B 1 45 ? 29.769 50.696 42.072 1.00 41.83 121 SER B N 1
ATOM 1136 C CA . SER B 1 45 ? 30.544 49.465 42.192 1.00 41.92 121 SER B CA 1
ATOM 1137 C C . SER B 1 45 ? 29.675 48.270 41.844 1.00 41.30 121 SER B C 1
ATOM 1138 O O . SER B 1 45 ? 28.517 48.201 42.243 1.00 39.73 121 SER B O 1
ATOM 1141 N N . ALA B 1 46 ? 30.242 47.337 41.082 1.00 41.97 122 ALA B N 1
ATOM 1142 C CA . ALA B 1 46 ? 29.563 46.117 40.658 1.00 43.36 122 ALA B CA 1
ATOM 1143 C C . ALA B 1 46 ? 29.691 44.971 41.656 1.00 45.22 122 ALA B C 1
ATOM 1144 O O . ALA B 1 46 ? 29.049 43.934 41.461 1.00 42.66 122 ALA B O 1
ATOM 1146 N N . ILE B 1 47 ? 30.478 45.136 42.719 1.00 42.85 123 ILE B N 1
ATOM 1147 C CA . ILE B 1 47 ? 30.754 44.065 43.679 1.00 40.08 123 ILE B CA 1
ATOM 1148 C C . ILE B 1 47 ? 29.719 44.131 44.792 1.00 41.59 123 ILE B C 1
ATOM 1149 O O . ILE B 1 47 ? 29.737 45.049 45.621 1.00 39.65 123 ILE B O 1
ATOM 1154 N N . CYS B 1 48 ? 28.840 43.133 44.841 1.00 47.63 124 CYS B N 1
ATOM 1155 C CA . CYS B 1 48 ? 27.849 43.061 45.907 1.00 43.68 124 CYS B CA 1
ATOM 1156 C C . CYS B 1 48 ? 28.542 43.165 47.264 1.00 50.13 124 CYS B C 1
ATOM 1157 O O . CYS B 1 48 ? 29.555 42.503 47.501 1.00 50.49 124 CYS B O 1
ATOM 1160 N N . THR B 1 49 ? 28.009 44.017 48.148 1.00 52.95 125 THR B N 1
ATOM 1161 C CA . THR B 1 49 ? 28.625 44.238 49.458 1.00 53.07 125 THR B CA 1
ATOM 1162 C C . THR B 1 49 ? 28.362 43.115 50.448 1.00 53.95 125 THR B C 1
ATOM 1163 O O . THR B 1 49 ? 28.989 43.102 51.513 1.00 56.01 125 THR B O 1
ATOM 1167 N N . HIS B 1 50 ? 27.473 42.171 50.129 1.00 55.67 126 HIS B N 1
ATOM 1168 C CA . HIS B 1 50 ? 27.287 41.020 51.004 1.00 52.54 126 HIS B CA 1
ATOM 1169 C C . HIS B 1 50 ? 28.532 40.133 50.917 1.00 59.22 126 HIS B C 1
ATOM 1170 O O . HIS B 1 50 ? 29.448 40.264 51.740 1.00 59.77 126 HIS B O 1
ATOM 1177 N N . LEU B 1 51 ? 28.649 39.336 49.853 1.00 58.72 127 LEU B N 1
ATOM 1178 C CA . LEU B 1 51 ? 29.732 38.364 49.733 1.00 55.75 127 LEU B CA 1
ATOM 1179 C C . LEU B 1 51 ? 30.542 38.527 48.452 1.00 53.11 127 LEU B C 1
ATOM 1180 O O . LEU B 1 51 ? 31.360 37.657 48.130 1.00 50.84 127 LEU B O 1
ATOM 1185 N N . GLY B 1 52 ? 30.231 39.519 47.634 1.00 55.53 128 GLY B N 1
ATOM 1186 C CA . GLY B 1 52 ? 31.135 39.954 46.596 1.00 47.47 128 GLY B CA 1
ATOM 1187 C C . GLY B 1 52 ? 30.901 39.354 45.231 1.00 47.68 128 GLY B C 1
ATOM 1188 O O . GLY B 1 52 ? 31.791 39.443 44.382 1.00 46.20 128 GLY B O 1
ATOM 1189 N N . CYS B 1 53 ? 29.718 38.808 44.968 1.00 49.94 129 CYS B N 1
ATOM 1190 C CA . CYS B 1 53 ? 29.461 38.357 43.615 1.00 47.71 129 CYS B CA 1
ATOM 1191 C C . CYS B 1 53 ? 29.305 39.575 42.711 1.00 49.52 129 CYS B C 1
ATOM 1192 O O . CYS B 1 53 ? 28.983 40.689 43.158 1.00 45.36 129 CYS B O 1
ATOM 1195 N N . LEU B 1 54 ? 29.507 39.341 41.422 1.00 44.87 130 LEU B N 1
ATOM 1196 C CA . LEU B 1 54 ? 29.303 40.373 40.432 1.00 42.95 130 LEU B CA 1
ATOM 1197 C C . LEU B 1 54 ? 27.798 40.544 40.221 1.00 44.24 130 LEU B C 1
ATOM 1198 O O . LEU B 1 54 ? 27.067 39.554 40.118 1.00 42.54 130 LEU B O 1
ATOM 1203 N N . VAL B 1 55 ? 27.341 41.795 40.176 1.00 39.04 131 VAL B N 1
ATOM 1204 C CA . VAL B 1 55 ? 25.925 42.114 39.998 1.00 41.21 131 VAL B CA 1
ATOM 1205 C C . VAL B 1 55 ? 25.647 42.424 38.535 1.00 42.54 131 VAL B C 1
ATOM 1206 O O . VAL B 1 55 ? 26.558 42.598 37.722 1.00 41.46 131 VAL B O 1
ATOM 1210 N N . HIS B 1 56 ? 24.362 42.525 38.176 1.00 39.75 132 HIS B N 1
ATOM 1211 C CA . HIS B 1 56 ? 23.992 42.906 36.811 1.00 41.17 132 HIS B CA 1
ATOM 1212 C C . HIS B 1 56 ? 22.747 43.796 36.826 1.00 36.77 132 HIS B C 1
ATOM 1213 O O . HIS B 1 56 ? 22.011 43.852 37.807 1.00 35.76 132 HIS B O 1
ATOM 1220 N N . TRP B 1 57 ? 22.520 44.505 35.727 1.00 35.40 133 TRP B N 1
ATOM 1221 C CA . TRP B 1 57 ? 21.335 45.350 35.602 1.00 39.96 133 TRP B CA 1
ATOM 1222 C C . TRP B 1 57 ? 20.128 44.509 35.176 1.00 34.52 133 TRP B C 1
ATOM 1223 O O . TRP B 1 57 ? 20.245 43.671 34.286 1.00 39.53 133 TRP B O 1
ATOM 1234 N N . ASP B 1 58 ? 19.000 44.683 35.844 1.00 33.67 134 ASP B N 1
ATOM 1235 C CA . ASP B 1 58 ? 17.736 44.052 35.426 1.00 41.28 134 ASP B CA 1
ATOM 1236 C C . ASP B 1 58 ? 16.805 45.150 34.919 1.00 33.94 134 ASP B C 1
ATOM 1237 O O . ASP B 1 58 ? 16.154 45.824 35.715 1.00 37.91 134 ASP B O 1
ATOM 1242 N N . GLU B 1 59 ? 16.769 45.368 33.602 1.00 42.13 135 GLU B N 1
ATOM 1243 C CA . GLU B 1 59 ? 15.959 46.467 33.068 1.00 43.54 135 GLU B CA 1
ATOM 1244 C C . GLU B 1 59 ? 14.477 46.293 33.394 1.00 44.11 135 GLU B C 1
ATOM 1245 O O . GLU B 1 59 ? 13.817 47.253 33.808 1.00 50.03 135 GLU B O 1
ATOM 1251 N N . ALA B 1 60 ? 13.943 45.076 33.244 1.00 48.06 136 ALA B N 1
ATOM 1252 C CA . ALA B 1 60 ? 12.509 44.853 33.470 1.00 51.18 136 ALA B CA 1
ATOM 1253 C C . ALA B 1 60 ? 12.091 45.277 34.874 1.00 49.95 136 ALA B C 1
ATOM 1254 O O . ALA B 1 60 ? 11.047 45.913 35.060 1.00 48.66 136 ALA B O 1
ATOM 1256 N N . ALA B 1 61 ? 12.897 44.945 35.874 1.00 49.04 137 ALA B N 1
ATOM 1257 C CA . ALA B 1 61 ? 12.555 45.267 37.253 1.00 44.53 137 ALA B CA 1
ATOM 1258 C C . ALA B 1 61 ? 13.101 46.616 37.701 1.00 44.13 137 ALA B C 1
ATOM 1259 O O . ALA B 1 61 ? 12.835 47.030 38.831 1.00 47.72 137 ALA B O 1
ATOM 1261 N N . ASP B 1 62 ? 13.869 47.300 36.855 1.00 43.71 138 ASP B N 1
ATOM 1262 C CA . ASP B 1 62 ? 14.407 48.620 37.187 1.00 40.82 138 ASP B CA 1
ATOM 1263 C C . ASP B 1 62 ? 15.309 48.569 38.426 1.00 41.85 138 ASP B C 1
ATOM 1264 O O . ASP B 1 62 ? 15.246 49.438 39.302 1.00 36.89 138 ASP B O 1
ATOM 1277 N N . ILE B 1 64 ? 19.394 46.909 40.049 1.00 32.64 140 ILE B N 1
ATOM 1278 C CA . ILE B 1 64 ? 20.615 46.103 40.069 1.00 30.28 140 ILE B CA 1
ATOM 1279 C C . ILE B 1 64 ? 20.372 44.920 40.996 1.00 38.89 140 ILE B C 1
ATOM 1280 O O . ILE B 1 64 ? 19.933 45.091 42.147 1.00 41.06 140 ILE B O 1
ATOM 1285 N N . ALA B 1 65 ? 20.643 43.716 40.498 1.00 33.94 141 ALA B N 1
ATOM 1286 C CA . ALA B 1 65 ? 20.326 42.469 41.183 1.00 3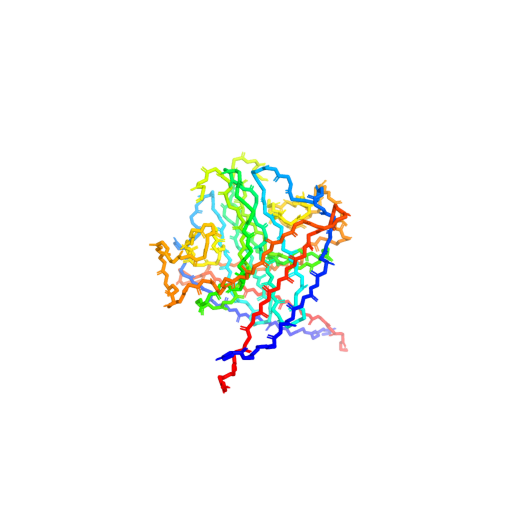5.34 141 ALA B CA 1
ATOM 1287 C C . ALA B 1 65 ? 21.585 41.641 41.352 1.00 40.59 141 ALA B C 1
ATOM 1288 O O . ALA B 1 65 ? 22.370 41.513 40.414 1.00 40.37 141 ALA B O 1
ATOM 1290 N N . CYS B 1 66 ? 21.768 41.054 42.543 1.00 47.26 142 CYS B N 1
ATOM 1291 C CA . CYS B 1 66 ? 22.913 40.162 42.696 1.00 45.67 142 CYS B CA 1
ATOM 1292 C C . CYS B 1 66 ? 22.456 38.719 42.579 1.00 50.85 142 CYS B C 1
ATOM 1293 O O . CYS B 1 66 ? 21.583 38.298 43.346 1.00 50.06 142 CYS B O 1
ATOM 1296 N N . PRO B 1 67 ? 23.051 37.917 41.690 1.00 46.82 143 PRO B N 1
ATOM 1297 C CA . PRO B 1 67 ? 22.482 36.590 41.420 1.00 55.59 143 PRO B CA 1
ATOM 1298 C C . PRO B 1 67 ? 22.687 35.583 42.542 1.00 59.04 143 PRO B C 1
ATOM 1299 O O . PRO B 1 67 ? 21.975 34.573 42.567 1.00 66.20 143 PRO B O 1
ATOM 1303 N N . CYS B 1 68 ? 23.579 35.835 43.500 1.00 54.08 144 CYS B N 1
ATOM 1304 C CA . CYS B 1 68 ? 23.869 34.807 44.497 1.00 58.24 144 CYS B CA 1
ATOM 1305 C C . CYS B 1 68 ? 22.758 34.706 45.544 1.00 61.63 144 CYS B C 1
ATOM 1306 O O . CYS B 1 68 ? 22.007 33.723 45.566 1.00 67.59 144 CYS B O 1
ATOM 1309 N N . HIS B 1 69 ? 22.584 35.733 46.382 1.00 56.18 145 HIS B N 1
ATOM 1310 C CA . HIS B 1 69 ? 21.619 35.638 47.477 1.00 59.01 145 HIS B CA 1
ATOM 1311 C C . HIS B 1 69 ? 20.560 36.745 47.460 1.00 51.18 145 HIS B C 1
ATOM 1312 O O . HIS B 1 69 ? 20.010 37.087 48.504 1.00 59.02 145 HIS B O 1
ATOM 1319 N N . GLY B 1 70 ? 20.250 37.318 46.297 1.00 52.37 146 GLY B N 1
ATOM 1320 C CA . GLY B 1 70 ? 19.036 38.126 46.181 1.00 51.61 146 GLY B CA 1
ATOM 1321 C C . GLY B 1 70 ? 19.134 39.607 46.516 1.00 48.56 146 GLY B C 1
ATOM 1322 O O . GLY B 1 70 ? 18.099 40.281 46.537 1.00 44.78 146 GLY B O 1
ATOM 1323 N N . ALA B 1 71 ? 20.322 40.128 46.816 1.00 48.01 147 ALA B N 1
ATOM 1324 C CA . ALA B 1 71 ? 20.501 41.565 47.000 1.00 43.15 147 ALA B CA 1
ATOM 1325 C C . ALA B 1 71 ? 19.926 42.356 45.836 1.00 42.40 147 ALA B C 1
ATOM 1326 O O . ALA B 1 71 ? 20.220 42.076 44.667 1.00 45.89 147 ALA B O 1
ATOM 1328 N N . LYS B 1 72 ? 19.138 43.370 46.159 1.00 36.56 148 LYS B N 1
ATOM 1329 C CA . LYS B 1 72 ? 18.616 44.300 45.172 1.00 41.97 148 LYS B CA 1
ATOM 1330 C C . LYS B 1 72 ? 19.084 45.698 45.522 1.00 41.73 148 LYS B C 1
ATOM 1331 O O . LYS B 1 72 ? 19.134 46.060 46.703 1.00 38.66 148 LYS B O 1
ATOM 1337 N N . TYR B 1 73 ? 19.447 46.464 44.491 1.00 38.67 149 TYR B N 1
ATOM 1338 C CA . TYR B 1 73 ? 19.872 47.841 44.644 1.00 35.41 149 TYR B CA 1
ATOM 1339 C C . TYR B 1 73 ? 19.214 48.689 43.565 1.00 37.26 149 TYR B C 1
ATOM 1340 O O . TYR B 1 73 ? 18.953 48.200 42.461 1.00 41.36 149 TYR B O 1
ATOM 1349 N N . THR B 1 74 ? 19.037 49.981 43.850 1.00 34.64 150 THR B N 1
ATOM 1350 C CA . THR B 1 74 ? 18.607 50.932 42.830 1.00 42.21 150 THR B CA 1
ATOM 1351 C C . THR B 1 74 ? 19.740 51.186 41.837 1.00 38.21 150 THR B C 1
ATOM 1352 O O . THR B 1 74 ? 20.910 50.832 42.059 1.00 38.21 150 THR B O 1
ATOM 1356 N N . GLN B 1 75 ? 19.376 51.800 40.718 1.00 33.93 151 GLN B N 1
ATOM 1357 C CA . GLN B 1 75 ? 20.369 52.219 39.722 1.00 46.00 151 GLN B CA 1
ATOM 1358 C C . GLN B 1 75 ? 21.545 52.984 40.341 1.00 45.50 151 GLN B C 1
ATOM 1359 O O . GLN B 1 75 ? 22.690 52.855 39.876 1.00 45.84 151 GLN B O 1
ATOM 1365 N N . ASP B 1 76 ? 21.273 53.804 41.377 1.00 41.80 152 ASP B N 1
ATOM 1366 C CA . ASP B 1 76 ? 22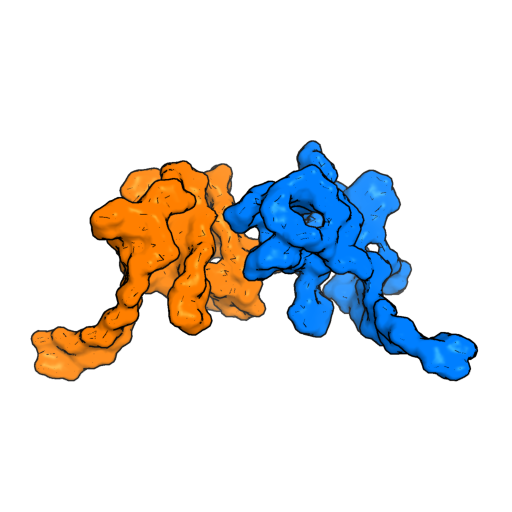.256 54.618 42.098 1.00 42.85 152 ASP B CA 1
ATOM 1367 C C . ASP B 1 76 ? 22.969 53.835 43.192 1.00 43.05 152 ASP B C 1
ATOM 1368 O O . ASP B 1 76 ? 23.668 54.433 44.021 1.00 41.41 152 ASP B O 1
ATOM 1373 N N . GLY B 1 77 ? 22.741 52.532 43.273 1.00 39.52 153 GLY B N 1
ATOM 1374 C CA . GLY B 1 77 ? 23.447 51.697 44.214 1.00 39.98 153 GLY B CA 1
ATOM 1375 C C . GLY B 1 77 ? 22.835 51.607 45.595 1.00 40.30 153 GLY B C 1
ATOM 1376 O O . GLY B 1 77 ? 23.365 50.869 46.437 1.00 38.71 153 GLY B O 1
ATOM 1377 N N . LYS B 1 78 ? 21.736 52.312 45.849 1.00 38.76 154 LYS B N 1
ATOM 1378 C CA . LYS B 1 78 ? 21.134 52.304 47.168 1.00 37.86 154 LYS B CA 1
ATOM 1379 C C . LYS B 1 78 ? 20.517 50.938 47.438 1.00 38.77 154 LYS B C 1
ATOM 1380 O O . LYS B 1 78 ? 20.059 50.256 46.523 1.00 44.17 154 LYS B O 1
ATOM 1386 N N . ILE B 1 79 ? 20.528 50.529 48.703 1.00 41.36 155 ILE B N 1
ATOM 1387 C CA . ILE B 1 79 ? 19.961 49.235 49.082 1.00 41.27 155 ILE B CA 1
ATOM 1388 C C . ILE B 1 79 ? 18.455 49.281 48.905 1.00 41.33 155 ILE B C 1
ATOM 1389 O O . ILE B 1 79 ? 17.786 50.188 49.408 1.00 39.18 155 ILE B O 1
ATOM 1394 N N . ILE B 1 80 ? 17.902 48.309 48.198 1.00 41.66 156 ILE B N 1
ATOM 1395 C CA . ILE B 1 80 ? 16.454 48.119 48.214 1.00 44.43 156 ILE B CA 1
ATOM 1396 C C . ILE B 1 80 ? 16.063 47.057 49.234 1.00 44.17 156 ILE B C 1
ATOM 1397 O O . ILE B 1 80 ? 15.265 47.315 50.137 1.00 45.84 156 ILE B O 1
ATOM 1402 N N . SER B 1 81 ? 16.678 45.881 49.142 1.00 43.22 157 SER B N 1
ATOM 1403 C CA . SER B 1 81 ? 16.357 44.729 49.980 1.00 43.95 157 SER B CA 1
ATOM 1404 C C . SER B 1 81 ? 17.478 43.712 49.817 1.00 41.72 157 SER B C 1
ATOM 1405 O O . SER B 1 81 ? 18.302 43.807 48.897 1.00 44.05 157 SER B O 1
ATOM 1408 N N . GLY B 1 82 ? 17.499 42.727 50.720 1.00 47.06 158 GLY B N 1
ATOM 1409 C CA . GLY B 1 82 ? 18.498 41.678 50.676 1.00 45.81 158 GLY B CA 1
ATOM 1410 C C . GLY B 1 82 ? 19.383 41.627 51.902 1.00 48.74 158 GLY B C 1
ATOM 1411 O O . GLY B 1 82 ? 19.231 42.422 52.833 1.00 53.42 158 GLY B O 1
ATOM 1412 N N . PRO B 1 83 ? 20.330 40.686 51.932 1.00 54.05 159 PRO B N 1
ATOM 1413 C CA . PRO B 1 83 ? 21.209 40.552 53.106 1.00 50.81 159 PRO B CA 1
ATOM 1414 C C . PRO B 1 83 ? 22.401 41.494 53.106 1.00 53.83 159 PRO B C 1
ATOM 1415 O O . PRO B 1 83 ? 23.253 41.391 53.996 1.00 55.12 159 PRO B O 1
ATOM 1419 N N . GLN B 1 84 ? 22.507 42.395 52.141 1.00 54.59 160 GLN B N 1
ATOM 1420 C CA . GLN B 1 84 ? 23.723 43.176 52.020 1.00 49.60 160 GLN B CA 1
ATOM 1421 C C . GLN B 1 84 ? 23.788 44.245 53.111 1.00 49.35 160 GLN B C 1
ATOM 1422 O O . GLN B 1 84 ? 22.758 44.794 53.514 1.00 49.99 160 GLN B O 1
ATOM 1428 N N . PRO B 1 85 ? 24.979 44.529 53.630 1.00 51.33 161 PRO B N 1
ATOM 1429 C CA . PRO B 1 85 ? 25.122 45.551 54.679 1.00 50.64 161 PRO B CA 1
ATOM 1430 C C . PRO B 1 85 ? 25.164 46.980 54.143 1.00 54.04 161 PRO B C 1
ATOM 1431 O O . PRO B 1 85 ? 24.820 47.922 54.865 1.00 51.48 161 PRO B O 1
ATOM 1435 N N . LEU B 1 86 ? 25.598 47.162 52.897 1.00 48.72 162 LEU B N 1
ATOM 1436 C CA . LEU B 1 86 ? 26.020 48.467 52.412 1.00 50.66 162 LEU B CA 1
ATOM 1437 C C . LEU B 1 86 ? 25.488 48.758 51.015 1.00 46.36 162 LEU B C 1
ATOM 1438 O O . LEU B 1 86 ? 25.264 47.834 50.224 1.00 49.73 162 LEU B O 1
ATOM 1443 N N .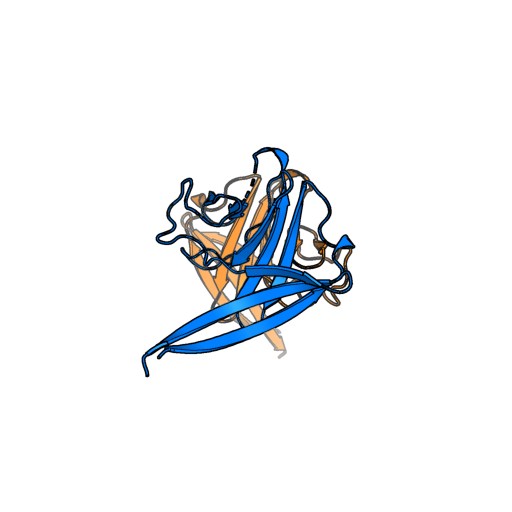 PRO B 1 87 ? 25.319 50.028 50.663 1.00 47.07 163 PRO B N 1
ATOM 1444 C CA . PRO B 1 87 ? 25.051 50.383 49.262 1.00 42.66 163 PRO B CA 1
ATOM 1445 C C . PRO B 1 87 ? 26.288 50.242 48.389 1.00 46.95 163 PRO B C 1
ATOM 1446 O O . PRO B 1 87 ? 27.429 50.231 48.872 1.00 44.79 163 PRO B O 1
ATOM 1450 N N . LEU B 1 88 ? 26.045 50.137 47.072 1.00 40.31 164 LEU B N 1
ATOM 1451 C CA . LEU B 1 88 ? 27.150 50.082 46.128 1.00 39.21 164 LEU B CA 1
ATOM 1452 C C . LEU B 1 88 ? 27.755 51.465 45.968 1.00 41.41 164 LEU B C 1
ATOM 1453 O O . LEU B 1 88 ? 27.045 52.445 45.715 1.00 44.27 164 LEU B O 1
ATOM 1458 N N . LYS B 1 89 ? 29.068 51.546 46.137 1.00 43.79 165 LYS B N 1
ATOM 1459 C CA . LYS B 1 89 ? 29.747 52.833 46.094 1.00 45.30 165 LYS B CA 1
ATOM 1460 C C . LYS B 1 89 ? 29.517 53.534 44.764 1.00 43.13 165 LYS B C 1
ATOM 1461 O O . LYS B 1 89 ? 29.701 52.945 43.693 1.00 43.74 165 LYS B O 1
ATOM 1467 N N . GLN B 1 90 ? 29.151 54.807 44.833 1.00 44.11 166 GLN B N 1
ATOM 1468 C CA . GLN B 1 90 ? 28.767 55.563 43.653 1.00 46.07 166 GLN B CA 1
ATOM 1469 C C . GLN B 1 90 ? 29.981 56.181 42.981 1.00 48.14 166 GLN B C 1
ATOM 1470 O O . GLN B 1 90 ? 30.830 56.778 43.644 1.00 51.09 166 GLN B O 1
ATOM 1476 N N . TYR B 1 91 ? 30.044 56.050 41.667 1.00 42.13 167 TYR B N 1
ATOM 1477 C CA . TYR B 1 91 ? 31.044 56.708 40.852 1.00 42.84 167 TYR B CA 1
ATOM 1478 C C . TYR B 1 91 ? 30.372 57.867 40.130 1.00 47.04 167 TYR B C 1
ATOM 1479 O O . TYR B 1 91 ? 29.149 58.013 40.138 1.00 51.30 167 TYR B O 1
ATOM 1488 N N . LYS B 1 92 ? 31.177 58.724 39.532 1.00 46.71 168 LYS B N 1
ATOM 1489 C CA . LYS B 1 92 ? 30.639 59.707 38.622 1.00 48.35 168 LYS B CA 1
ATOM 1490 C C . LYS B 1 92 ? 30.981 59.240 37.219 1.00 49.24 168 LYS B C 1
ATOM 1491 O O . LYS B 1 92 ? 31.912 58.459 37.028 1.00 46.61 168 LYS B O 1
ATOM 1497 N N . VAL B 1 93 ? 30.175 59.651 36.249 1.00 48.07 169 VAL B N 1
ATOM 1498 C CA . VAL B 1 93 ? 30.350 59.179 34.888 1.00 47.72 169 VAL B CA 1
ATOM 1499 C C . VAL B 1 93 ? 29.815 60.252 33.964 1.00 50.00 169 VAL B C 1
ATOM 1500 O O . VAL B 1 93 ? 28.854 60.956 34.300 1.00 43.09 169 VAL B O 1
ATOM 1504 N N . LYS B 1 94 ? 30.495 60.421 32.830 1.00 48.19 170 LYS B N 1
ATOM 1505 C CA . LYS B 1 94 ? 30.099 61.405 31.831 1.00 51.61 170 LYS B CA 1
ATOM 1506 C C . LYS B 1 94 ? 30.567 60.895 30.475 1.00 55.89 170 LYS B C 1
ATOM 1507 O O . LYS B 1 94 ? 31.327 59.927 30.392 1.00 58.77 170 LYS B O 1
ATOM 1513 N N . ILE B 1 95 ? 30.052 61.504 29.401 1.00 61.53 171 ILE B N 1
ATOM 1514 C CA . ILE B 1 95 ? 30.466 61.200 28.023 1.00 59.83 171 ILE B CA 1
ATOM 1515 C C . ILE B 1 95 ? 31.426 62.272 27.508 1.00 58.22 171 ILE B C 1
ATOM 1516 O O . ILE B 1 95 ? 31.150 63.468 27.620 1.00 62.71 171 ILE B O 1
ATOM 1521 N N . GLU B 1 96 ? 32.555 61.825 26.959 1.00 64.49 172 GLU B N 1
ATOM 1522 C CA . GLU B 1 96 ? 33.566 62.621 26.263 1.00 70.31 172 GLU B CA 1
ATOM 1523 C C . GLU B 1 96 ? 34.062 61.941 25.023 1.00 70.53 172 GLU B C 1
ATOM 1524 O O . GLU B 1 96 ? 34.687 60.887 25.130 1.00 65.65 172 GLU B O 1
ATOM 1530 N N . ASP B 1 97 ? 33.873 62.609 23.880 1.00 67.57 173 ASP B N 1
ATOM 1531 C CA . ASP B 1 97 ? 34.344 62.099 22.602 1.00 69.96 173 ASP B CA 1
ATOM 1532 C C . ASP B 1 97 ? 33.706 60.744 22.337 1.00 69.87 173 ASP B C 1
ATOM 1533 O O . ASP B 1 97 ? 34.357 59.805 21.869 1.00 70.68 173 ASP B O 1
ATOM 1538 N N . GLY B 1 98 ? 32.425 60.639 22.685 1.00 66.98 174 GLY B N 1
ATOM 1539 C CA . GLY B 1 98 ? 31.725 59.379 22.559 1.00 60.79 174 GLY B CA 1
ATOM 1540 C C . GLY B 1 98 ? 32.272 58.284 23.437 1.00 62.20 174 GLY B C 1
ATOM 1541 O O . GLY B 1 98 ? 32.045 57.104 23.153 1.00 63.86 174 GLY B O 1
ATOM 1542 N N . LYS B 1 99 ? 33.007 58.636 24.493 1.00 58.37 175 LYS B N 1
ATOM 1543 C CA . LYS B 1 99 ? 33.562 57.657 25.419 1.00 58.72 175 LYS B CA 1
ATOM 1544 C C . LYS B 1 99 ? 33.034 57.868 26.829 1.00 53.02 175 LYS B C 1
ATOM 1545 O O . LYS B 1 99 ? 32.811 58.995 27.272 1.00 52.69 175 LYS B O 1
ATOM 1551 N N . ILE B 1 100 ? 32.807 56.753 27.506 1.00 54.50 176 ILE B N 1
ATOM 1552 C CA . ILE B 1 100 ? 32.319 56.720 28.878 1.00 49.45 176 ILE B CA 1
ATOM 1553 C C . ILE B 1 100 ? 33.498 56.938 29.823 1.00 47.84 176 ILE B C 1
ATOM 1554 O O . ILE B 1 100 ? 34.415 56.116 29.877 1.00 48.31 176 ILE B O 1
ATOM 1559 N N . VAL B 1 101 ? 33.472 58.032 30.580 1.00 48.02 177 VAL B N 1
ATOM 1560 C CA . VAL B 1 101 ? 34.538 58.382 31.517 1.00 48.58 177 VAL B CA 1
ATOM 1561 C C . VAL B 1 101 ? 33.983 58.245 32.932 1.00 45.15 177 VAL B C 1
ATOM 1562 O O . VAL B 1 101 ? 33.071 58.985 33.326 1.00 40.51 177 VAL B O 1
ATOM 1566 N N . VAL B 1 102 ? 34.519 57.284 33.682 1.00 36.97 178 VAL B N 1
ATOM 1567 C CA . VAL B 1 102 ? 34.134 57.024 35.061 1.00 45.47 178 VAL B CA 1
ATOM 1568 C C . VAL B 1 102 ? 35.199 57.610 35.977 1.00 53.38 178 VAL B C 1
ATOM 1569 O O . VAL B 1 102 ? 36.393 57.554 35.662 1.00 51.25 178 VAL B O 1
ATOM 1573 N N . SER B 1 103 ? 34.777 58.146 37.125 1.00 44.88 179 SER B N 1
ATOM 1574 C CA . SER B 1 103 ? 35.723 58.777 38.027 1.00 46.76 179 SER B CA 1
ATOM 1575 C C . SER B 1 103 ? 35.186 58.743 39.446 1.00 52.47 179 SER B C 1
ATOM 1576 O O . SER B 1 103 ? 33.975 58.691 39.668 1.00 50.04 179 SER B O 1
ATOM 1579 N N . ILE B 1 104 ? 36.117 58.784 40.403 1.00 51.16 180 ILE B N 1
ATOM 1580 C CA . ILE B 1 104 ? 35.828 58.698 41.831 1.00 51.46 180 ILE B CA 1
ATOM 1581 C C . ILE B 1 104 ? 36.868 59.520 42.604 1.00 62.02 180 ILE B C 1
ATOM 1582 O O . ILE B 1 104 ? 38.054 59.530 42.247 1.00 55.72 180 ILE B O 1
ATOM 1587 N N . ALA B 1 105 ? 36.438 60.175 43.696 1.00 65.21 181 ALA B N 1
ATOM 1588 C CA . ALA B 1 105 ? 37.299 61.084 44.457 1.00 71.23 181 ALA B CA 1
ATOM 1589 C C . ALA B 1 105 ? 37.521 60.634 45.901 1.00 78.56 181 ALA B C 1
ATOM 1590 O O . ALA B 1 105 ? 36.617 60.095 46.548 1.00 80.51 181 ALA B O 1
ATOM 1592 N N . LYS B 1 106 ? 38.743 60.881 46.394 1.00 89.90 182 LYS B N 1
ATOM 1593 C CA . LYS B 1 106 ? 39.160 60.683 47.784 1.00 90.64 182 LYS B CA 1
ATOM 1594 C C . LYS B 1 106 ? 39.684 62.024 48.294 1.00 92.16 182 LYS B C 1
ATOM 1595 O O . LYS B 1 106 ? 40.601 62.607 47.700 1.00 89.33 182 LYS B O 1
ATOM 1601 N N . LEU B 1 107 ? 39.152 62.485 49.418 1.00 93.66 183 LEU B N 1
ATOM 1602 C CA . LEU B 1 107 ? 39.232 63.897 49.767 1.00 96.07 183 LEU B CA 1
ATOM 1603 C C . LEU B 1 107 ? 40.465 64.251 50.599 1.00 93.61 183 LEU B C 1
ATOM 1604 O O . LEU B 1 107 ? 41.232 63.393 51.043 1.00 96.51 183 LEU B O 1
ATOM 1609 N N . ALA B 1 108 ? 40.642 65.566 50.783 1.00 90.11 184 ALA B N 1
ATOM 1610 C CA . ALA B 1 108 ? 41.677 66.175 51.612 1.00 86.69 184 ALA B CA 1
ATOM 1611 C C . ALA B 1 108 ? 41.413 67.674 51.751 1.00 89.48 184 ALA B C 1
ATOM 1612 O O . ALA B 1 108 ? 41.490 68.423 50.770 1.00 89.58 184 ALA B O 1
ATOM 1614 N N . ALA B 1 109 ? 41.127 68.133 52.963 1.00 90.73 185 ALA B N 1
ATOM 1615 C CA . ALA B 1 109 ? 40.734 69.521 53.167 1.00 88.48 185 ALA B CA 1
ATOM 1616 C C . ALA B 1 109 ? 41.935 70.398 53.517 1.00 89.35 185 ALA B C 1
ATOM 1617 O O . ALA B 1 109 ? 42.905 69.946 54.137 1.00 86.26 185 ALA B O 1
ATOM 1619 N N . ALA B 1 110 ? 41.869 71.657 53.087 1.00 85.11 186 ALA B N 1
ATOM 1620 C CA . ALA B 1 110 ? 42.882 72.647 53.446 1.00 88.34 186 ALA B CA 1
ATOM 1621 C C . ALA B 1 110 ? 42.352 74.059 53.241 1.00 87.76 186 ALA B C 1
ATOM 1622 O O . ALA B 1 110 ? 42.944 74.845 52.502 1.00 86.86 186 ALA B O 1
#

Secondary structure (DSSP, 8-state):
-EEEEEEEEEEEEGGGS-TTEEEEEEETTEEEEEEEETTEEEEEE-B-SSS-PBPB--TTT--B-TTT--EE-TTS-EEESS-SSPPPEEEEEEETTEEEEEEEEEEE-/-EEEEEEEEEEEEGGGS-TTEEEEEEETTEEEEEEEE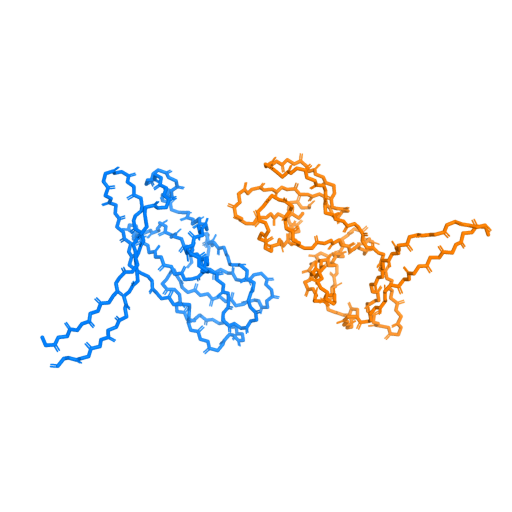TTEEEEEE-B-TTT-PBPB--TTT--B-TTT--EE-TT--EEESS-SSPPPEEEEEEETTEEEEEEEEEEE-

Foldseek 3Di:
DKDKDKQKDQFFFLVVADELAWDWGDRPPFIKIWHHYPNDTWIFTQFFQAPGAGWTADSVVQIFGPPFTWDAHSQQHGDDTDGDDGTGTWDWDADPRTIMIMDMDMGHD/DKDKDKQKDQFFFLVVADELAWDWGDRPPFIWIWHHYDNDTWIFTQFQQAHGAGWGDDSVVQIFGPPFTWDAHNQQHGDDTDHDDGTGTWDWDDDPRTIMTMDIDIDGD

Organism: Chlorobaculum tepidum (strain ATCC 49652 / DSM 12025 / NBRC 103806 / TLS) (NCBI:txid194439)

InterPro domains:
  IPR005805 Rieske iron-sulphur protein, C-terminal [PR00162] (119-130)
  IPR005805 Rieske iron-sulphur protein, C-terminal [PR00162] (140-152)
  IPR005805 Rieske iron-sulphur protein, C-terminal [PR00162] (152-164)
  IPR014349 Rieske iron-sulphur protein [PTHR10134] (40-179)
  IPR017941 Rieske [2Fe-2S] iron-sulphur domain [PF00355] (85-168)
  IPR017941 Rieske [2Fe-2S] iron-sulphur domain [PS51296] (85-178)
  IPR036922 Rieske [2Fe-2S] iron-sulphur domain superfamily [G3DSA:2.102.10.10] (80-180)
  IPR036922 Rieske [2Fe-2S] iron-sulphur domain superfamily [SSF50022] (43-178)

Nearest PDB structures (foldseek):
  8hn2-assembly1_B  TM=9.994E-01  e=3.029E-20  Chlorobaculum tepidum
  3gce-assembly1_A  TM=8.388E-01  e=1.132E-06  Nocardioides aromaticivorans
  5bok-assembly1_A  TM=8.645E-01  e=2.816E-06  Diaphorobacter sp. DS2
  1fqt-assembly1_B  TM=8.568E-01  e=4.562E-06  Paraburkholderia xenovorans LB400
  2qpz-assembly1_A  TM=8.158E-01  e=3.142E-05  Pseudomonas putida

Radius of gyration: 19.91 Å; Cα contacts (8 Å, |Δi|>4): 532; chains: 2; bounding box: 38×73×34 Å

B-factor: mean 53.67, std 13.23, range [30.28, 99.82]